Protein AF-A0A8S3CUN7-F1 (afdb_monomer_lite)

InterPro domains:
  IPR019396 Transmembrane Fragile-X-F-associated protein [PF10269] (30-230)
  IPR019396 Transmembrane Fragile-X-F-associated protein [PTHR13568] (3-230)

Radius of gyration: 20.42 Å; chains: 1; bounding box: 53×47×54 Å

Secondary structure (DSSP, 8-state):
--HHHHHHHS-HHHHHHHHHHHHHHHHHHHHHTTS----HHHHHHHHHHHHHHHHHHHHHHHHHHHHHHHHHTTTS--HHHHHHHHHHHHHHHHHHHHHHHHHHHHHH--S--HHHHTHHHHHHHHHHHHHHHHHHHHT---HHHHHHHHTHHHHHHHHHHHTTS----HHHHTHHHHHHHHHHHHHHHHHHHHHHHHHHHTTSS-SSSSHHHHHHHHHHHHHTHHHHH--

Organism: NCBI:txid392030

Sequence (231 aa):
MDTSRYIQSCNPARFVVTFTLLIFSILFALKLDGYISISYWLIFLPLFIWKIFVVIGACTGIFFWCKNGDRDRIIRAPDNDCRALIIYFFLHIFIFIFEILTCDKLENNLEIRWIVCCIPLYLCTFLTFLSCLWSLKVQRNFLIQAFISANGLFFLFFPLRLDSSITWRYVVVFIPVWISLCIALLFVISKLILAIVHRCSRRLIANQRESSTITEAIIYGIMFIPFTIFA

Structure (mmCIF, N/CA/C/O backbone):
data_AF-A0A8S3CUN7-F1
#
_entry.id   AF-A0A8S3CUN7-F1
#
loop_
_atom_site.group_PDB
_atom_site.id
_atom_site.type_symbol
_atom_site.label_atom_id
_atom_site.label_alt_id
_atom_site.label_comp_id
_atom_site.label_asym_id
_atom_site.label_entity_id
_atom_site.label_seq_id
_atom_site.pdbx_PDB_ins_code
_atom_site.Cartn_x
_atom_site.Cartn_y
_atom_site.Cartn_z
_atom_site.occupancy
_atom_site.B_iso_or_equiv
_atom_site.auth_seq_id
_atom_site.auth_comp_id
_atom_site.auth_asym_id
_atom_site.auth_atom_id
_atom_site.pdbx_PDB_model_num
ATOM 1 N N . MET A 1 1 ? 21.650 -29.293 -11.045 1.00 43.66 1 MET A N 1
ATOM 2 C CA . MET A 1 1 ? 20.458 -28.496 -10.677 1.00 43.66 1 MET A CA 1
ATOM 3 C C . MET A 1 1 ? 20.963 -27.275 -9.929 1.00 43.66 1 MET A C 1
ATOM 5 O O . MET A 1 1 ? 21.319 -27.386 -8.766 1.00 43.66 1 MET A O 1
ATOM 9 N N . ASP A 1 2 ? 21.107 -26.151 -10.630 1.00 44.16 2 ASP A N 1
ATOM 10 C CA . ASP A 1 2 ? 21.793 -24.959 -10.115 1.00 44.16 2 ASP A CA 1
ATOM 11 C C . ASP A 1 2 ? 20.861 -24.132 -9.221 1.00 44.16 2 ASP A C 1
ATOM 13 O O . ASP A 1 2 ? 20.200 -23.200 -9.682 1.00 44.16 2 ASP A O 1
ATOM 17 N N . THR A 1 3 ? 20.810 -24.452 -7.928 1.00 47.00 3 THR A N 1
ATOM 18 C CA . THR A 1 3 ? 20.086 -23.666 -6.909 1.00 47.00 3 THR A CA 1
ATOM 19 C C . THR A 1 3 ? 20.525 -22.195 -6.898 1.00 47.00 3 THR A C 1
ATOM 21 O O . THR A 1 3 ? 19.695 -21.301 -6.747 1.00 47.00 3 THR A O 1
ATOM 24 N N . SER A 1 4 ? 21.801 -21.928 -7.192 1.00 51.28 4 SER A N 1
ATOM 25 C CA . SER A 1 4 ? 22.364 -20.577 -7.338 1.00 51.28 4 SER A CA 1
ATOM 26 C C . SER A 1 4 ? 21.679 -19.744 -8.440 1.00 51.28 4 SER A C 1
ATOM 28 O O . SER A 1 4 ? 21.379 -18.567 -8.240 1.00 51.28 4 SER A O 1
ATOM 30 N N . ARG A 1 5 ? 21.314 -20.357 -9.579 1.00 44.53 5 ARG A N 1
ATOM 31 C CA . ARG A 1 5 ? 20.647 -19.656 -10.697 1.00 44.53 5 ARG A CA 1
ATOM 32 C C . ARG A 1 5 ? 19.176 -19.333 -10.422 1.00 44.53 5 ARG A C 1
ATOM 34 O O . ARG A 1 5 ? 18.653 -18.361 -10.971 1.00 44.53 5 ARG A O 1
ATOM 41 N N . TYR A 1 6 ? 18.513 -20.119 -9.573 1.00 47.69 6 TYR A N 1
ATOM 42 C CA . TYR A 1 6 ? 17.161 -19.810 -9.098 1.00 47.69 6 TYR A CA 1
ATOM 43 C C . TYR A 1 6 ? 17.181 -18.633 -8.121 1.00 47.69 6 TYR A C 1
ATOM 45 O O . TYR A 1 6 ? 16.410 -17.689 -8.295 1.00 47.69 6 TYR A O 1
ATOM 53 N N . ILE A 1 7 ? 18.120 -18.633 -7.169 1.00 51.69 7 ILE A N 1
ATOM 54 C CA . ILE A 1 7 ? 18.291 -17.544 -6.196 1.00 51.69 7 ILE A CA 1
ATOM 55 C C . ILE A 1 7 ? 18.613 -16.221 -6.909 1.00 51.69 7 ILE A C 1
ATOM 57 O O . ILE A 1 7 ? 18.023 -15.196 -6.585 1.00 51.69 7 ILE A O 1
ATOM 61 N N . GLN A 1 8 ? 19.455 -16.243 -7.948 1.00 50.84 8 GLN A N 1
ATOM 62 C CA . GLN A 1 8 ? 19.821 -15.047 -8.719 1.00 50.84 8 GLN A CA 1
ATOM 63 C C . GLN A 1 8 ? 18.675 -14.473 -9.577 1.00 50.84 8 GLN A C 1
ATOM 65 O O . GLN A 1 8 ? 18.706 -13.303 -9.953 1.00 50.84 8 GLN A O 1
ATOM 70 N N . SER A 1 9 ? 17.652 -15.276 -9.887 1.00 51.00 9 SER A N 1
ATOM 71 C CA . SER A 1 9 ? 16.444 -14.818 -10.593 1.00 51.00 9 SER A CA 1
ATOM 72 C C . SER A 1 9 ? 15.362 -14.268 -9.675 1.00 51.00 9 SER A C 1
ATOM 74 O O . SER A 1 9 ? 14.421 -13.622 -10.140 1.00 51.00 9 SER A O 1
ATOM 76 N N . CYS A 1 10 ? 15.482 -14.548 -8.379 1.00 53.94 10 CYS A N 1
ATOM 77 C CA . CYS A 1 10 ? 14.559 -14.057 -7.384 1.00 53.94 10 CYS A CA 1
ATOM 78 C C . CYS A 1 10 ? 14.888 -12.585 -7.158 1.00 53.94 10 CYS A C 1
ATOM 80 O O . CYS A 1 10 ? 15.966 -12.254 -6.674 1.00 53.94 10 CYS A O 1
ATOM 82 N N . ASN A 1 11 ? 13.986 -11.687 -7.555 1.00 65.62 11 ASN A N 1
ATOM 83 C CA . ASN A 1 11 ? 14.151 -10.271 -7.269 1.00 65.62 11 ASN A CA 1
ATOM 84 C C . ASN A 1 11 ? 14.124 -10.095 -5.737 1.00 65.62 11 ASN A C 1
ATOM 86 O O . ASN A 1 11 ? 13.052 -10.257 -5.142 1.00 65.62 11 ASN A O 1
ATOM 90 N N . PRO A 1 12 ? 15.263 -9.782 -5.087 1.00 70.69 12 PRO A N 1
ATOM 91 C CA . PRO A 1 12 ? 15.366 -9.830 -3.631 1.00 70.69 12 PRO A CA 1
ATOM 92 C C . PRO A 1 12 ? 14.395 -8.845 -2.980 1.00 70.69 12 PRO A C 1
ATOM 94 O O . PRO A 1 12 ? 13.786 -9.161 -1.965 1.00 70.69 12 PRO A O 1
ATOM 97 N N . ALA A 1 13 ? 14.150 -7.696 -3.617 1.00 69.50 13 ALA A N 1
ATOM 98 C CA . ALA A 1 13 ? 13.178 -6.722 -3.142 1.00 69.50 13 ALA A CA 1
ATOM 99 C C . ALA A 1 13 ? 11.748 -7.288 -3.142 1.00 69.50 13 ALA A C 1
ATOM 101 O O . ALA A 1 13 ? 11.028 -7.128 -2.163 1.00 69.50 13 ALA A O 1
ATOM 102 N N . ARG A 1 14 ? 11.336 -7.998 -4.202 1.00 71.56 14 ARG A N 1
ATOM 103 C CA . ARG A 1 14 ? 9.990 -8.604 -4.276 1.00 71.56 14 ARG A CA 1
ATOM 104 C C . ARG A 1 14 ? 9.820 -9.732 -3.265 1.00 71.56 14 ARG A C 1
ATOM 106 O O . ARG A 1 14 ? 8.747 -9.868 -2.681 1.00 71.56 14 ARG A O 1
ATOM 113 N N . PHE A 1 15 ? 10.876 -10.514 -3.046 1.00 76.00 15 PHE A N 1
ATOM 114 C CA . PHE A 1 15 ? 10.880 -11.564 -2.034 1.00 76.00 15 PHE A CA 1
ATOM 115 C C . PHE A 1 15 ? 10.684 -10.982 -0.631 1.00 76.00 15 PHE A C 1
ATOM 117 O O . PHE A 1 15 ? 9.796 -11.434 0.086 1.00 76.00 15 PHE A O 1
ATOM 124 N N . VAL A 1 16 ? 11.438 -9.933 -0.279 1.00 81.38 16 VAL A N 1
ATOM 125 C CA . VAL A 1 16 ? 11.306 -9.264 1.023 1.00 81.38 16 VAL A CA 1
ATOM 126 C C . VAL A 1 16 ? 9.891 -8.709 1.210 1.00 81.38 16 VAL A C 1
ATOM 128 O O . VAL A 1 16 ? 9.274 -9.014 2.223 1.00 81.38 16 VAL A O 1
ATOM 131 N N . VAL A 1 17 ? 9.327 -8.000 0.219 1.00 81.75 17 VAL A N 1
ATOM 132 C CA . VAL A 1 17 ? 7.931 -7.503 0.277 1.00 81.75 17 VAL A CA 1
ATOM 133 C C . VAL A 1 17 ? 6.956 -8.632 0.596 1.00 81.75 17 VAL A C 1
ATOM 135 O O . VAL A 1 17 ? 6.121 -8.511 1.489 1.00 81.75 17 VAL A O 1
ATOM 138 N N . THR A 1 18 ? 7.053 -9.724 -0.161 1.00 78.31 18 THR A N 1
ATOM 139 C CA . THR A 1 18 ? 6.104 -10.838 -0.082 1.00 78.31 18 THR A CA 1
ATOM 140 C C . THR A 1 18 ? 6.217 -11.548 1.261 1.00 78.31 18 THR A C 1
ATOM 142 O O . THR A 1 18 ? 5.208 -11.831 1.899 1.00 78.31 18 THR A O 1
ATOM 145 N N . PHE A 1 19 ? 7.444 -11.783 1.724 1.00 83.44 19 PHE A N 1
ATOM 146 C CA . PHE A 1 19 ? 7.711 -12.406 3.013 1.00 83.44 19 PHE A CA 1
ATOM 147 C C . PHE A 1 19 ? 7.206 -11.546 4.178 1.00 83.44 19 PHE A C 1
ATOM 149 O O . PHE A 1 19 ? 6.527 -12.044 5.072 1.00 83.44 19 PHE A O 1
ATOM 156 N N . THR A 1 20 ? 7.460 -10.238 4.131 1.00 87.06 20 THR A N 1
ATOM 157 C CA . THR A 1 20 ? 6.972 -9.285 5.129 1.00 87.06 20 THR A CA 1
ATOM 158 C C . THR A 1 20 ? 5.443 -9.232 5.177 1.00 87.06 20 THR A C 1
ATOM 160 O O . THR A 1 20 ? 4.868 -9.271 6.265 1.00 87.06 20 THR A O 1
ATOM 163 N N . LEU A 1 21 ? 4.777 -9.175 4.018 1.00 85.69 21 LEU A N 1
ATOM 164 C CA . LEU A 1 21 ? 3.312 -9.197 3.936 1.00 85.69 21 LEU A CA 1
ATOM 165 C C . LEU A 1 21 ? 2.728 -10.503 4.480 1.00 85.69 21 LEU A C 1
ATOM 167 O O . LEU A 1 21 ? 1.707 -10.475 5.160 1.00 85.69 21 LEU A O 1
ATOM 171 N N . LEU A 1 22 ? 3.380 -11.637 4.214 1.00 84.75 22 LEU A N 1
ATOM 172 C CA . LEU A 1 22 ? 2.955 -12.941 4.714 1.00 84.75 22 LEU A CA 1
ATOM 173 C C . LEU A 1 22 ? 3.062 -13.024 6.241 1.00 84.75 22 LEU A C 1
ATOM 175 O O . LEU A 1 22 ? 2.111 -13.456 6.888 1.00 84.75 22 LEU A O 1
ATOM 179 N N . ILE A 1 23 ? 4.168 -12.555 6.830 1.00 88.38 23 ILE A N 1
ATOM 180 C CA . ILE A 1 23 ? 4.313 -12.495 8.293 1.00 88.38 23 ILE A CA 1
ATOM 181 C C . ILE A 1 23 ? 3.221 -11.614 8.901 1.00 88.38 23 ILE A C 1
ATOM 183 O O . ILE A 1 23 ? 2.554 -12.037 9.843 1.00 88.38 23 ILE A O 1
ATOM 187 N N . PHE A 1 24 ? 3.011 -10.416 8.349 1.00 90.81 24 PHE A N 1
ATOM 188 C CA . PHE A 1 24 ? 1.950 -9.520 8.803 1.00 90.81 24 PHE A CA 1
ATOM 189 C C . PHE A 1 24 ? 0.573 -10.192 8.735 1.00 90.81 24 PHE A C 1
ATOM 191 O O . PHE A 1 24 ? -0.161 -10.176 9.717 1.00 90.81 24 PHE A O 1
ATOM 198 N N . SER A 1 25 ? 0.248 -10.832 7.609 1.00 87.44 25 SER A N 1
ATOM 199 C CA . SER A 1 25 ? -1.021 -11.535 7.398 1.00 87.44 25 SER A CA 1
ATOM 200 C C . SER A 1 25 ? -1.266 -12.613 8.454 1.00 87.44 25 SER A C 1
ATOM 202 O O . SER A 1 25 ? -2.365 -12.695 8.992 1.00 87.44 25 SER A O 1
ATOM 204 N N . ILE A 1 26 ? -0.252 -13.422 8.771 1.00 88.00 26 ILE A N 1
ATOM 205 C CA . ILE A 1 26 ? -0.362 -14.487 9.775 1.00 88.00 26 ILE A CA 1
ATOM 206 C C . ILE A 1 26 ? -0.548 -13.893 11.175 1.00 88.00 26 ILE A C 1
ATOM 208 O O . ILE A 1 26 ? -1.441 -14.313 11.906 1.00 88.00 26 ILE A O 1
ATOM 212 N N . LEU A 1 27 ? 0.264 -12.897 11.548 1.00 89.38 27 LEU A N 1
ATOM 213 C CA . LEU A 1 27 ? 0.171 -12.244 12.859 1.00 89.38 27 LEU A CA 1
ATOM 214 C C . LEU A 1 27 ? -1.175 -11.540 13.054 1.00 89.38 27 LEU A C 1
ATOM 216 O O . LEU A 1 27 ? -1.764 -11.620 14.130 1.00 89.38 27 LEU A O 1
ATOM 220 N N . PHE A 1 28 ? -1.664 -10.867 12.013 1.00 88.88 28 PHE A N 1
ATOM 221 C CA . PHE A 1 28 ? -2.942 -10.171 12.038 1.00 88.88 28 PHE A CA 1
ATOM 222 C C . PHE A 1 28 ? -4.115 -11.150 12.162 1.00 88.88 28 PHE A C 1
ATOM 224 O O . PHE A 1 28 ? -4.987 -10.931 12.998 1.00 88.88 28 PHE A O 1
ATOM 231 N N . ALA A 1 29 ? -4.104 -12.264 11.421 1.00 88.44 29 ALA A N 1
ATOM 232 C CA . ALA A 1 29 ? -5.122 -13.309 11.544 1.00 88.44 29 ALA A CA 1
ATOM 233 C C . ALA A 1 29 ? -5.146 -13.927 12.954 1.00 88.44 29 ALA A C 1
ATOM 235 O O . ALA A 1 29 ? -6.190 -13.955 13.596 1.00 88.44 29 ALA A O 1
ATOM 236 N N . LEU A 1 30 ? -3.982 -14.306 13.497 1.00 88.44 30 LEU A N 1
ATOM 237 C CA . LEU A 1 30 ? -3.879 -14.870 14.852 1.00 88.44 30 LEU A CA 1
ATOM 238 C C . LEU A 1 30 ? -4.358 -13.905 15.946 1.00 88.44 30 LEU A C 1
ATOM 240 O O . LEU A 1 30 ? -4.872 -14.340 16.979 1.00 88.44 30 LEU A O 1
ATOM 244 N N . LYS A 1 31 ? -4.177 -12.596 15.740 1.00 90.25 31 LYS A N 1
ATOM 245 C CA . LYS A 1 31 ? -4.709 -11.566 16.637 1.00 90.25 31 LYS A CA 1
ATOM 246 C C . LYS A 1 31 ? -6.228 -11.465 16.542 1.00 90.25 31 LYS A C 1
ATOM 248 O O . LYS A 1 31 ? -6.875 -11.377 17.582 1.00 90.25 31 LYS A O 1
ATOM 253 N N . LEU A 1 32 ? -6.784 -11.472 15.329 1.00 86.38 32 LEU A N 1
ATOM 254 C CA . LEU A 1 32 ? -8.233 -11.428 15.109 1.00 86.38 32 LEU A CA 1
ATOM 255 C C . LEU A 1 32 ? -8.941 -12.662 15.682 1.00 86.38 32 LEU A C 1
ATOM 257 O O . LEU A 1 32 ? -10.004 -12.520 16.278 1.00 86.38 32 LEU A O 1
ATOM 261 N N . ASP A 1 33 ? -8.314 -13.834 15.586 1.00 89.88 33 ASP A N 1
ATOM 262 C CA . ASP A 1 33 ? -8.808 -15.088 16.170 1.00 89.88 33 ASP A CA 1
ATOM 263 C C . ASP A 1 33 ? -8.652 -15.145 17.704 1.00 89.88 33 ASP A C 1
ATOM 265 O O . ASP A 1 33 ? -9.088 -16.097 18.351 1.00 89.88 33 ASP A O 1
ATOM 269 N N . GLY A 1 34 ? -8.017 -14.139 18.315 1.00 88.69 34 GLY A N 1
ATOM 270 C CA . GLY A 1 34 ? -7.841 -14.043 19.764 1.00 88.69 34 GLY A CA 1
ATOM 271 C C . GLY A 1 34 ? -6.753 -14.952 20.349 1.00 88.69 34 GLY A C 1
ATOM 272 O O . GLY A 1 34 ? -6.592 -14.980 21.568 1.00 88.69 34 GLY A O 1
ATOM 273 N N . TYR A 1 35 ? -5.966 -15.653 19.523 1.00 91.00 35 TYR A N 1
ATOM 274 C CA . TYR A 1 35 ? -4.860 -16.501 19.993 1.00 91.00 35 TYR A CA 1
ATOM 275 C C . TYR A 1 35 ? -3.701 -15.696 20.592 1.00 91.00 35 TYR A C 1
ATOM 277 O O . TYR A 1 35 ? -2.966 -16.199 21.442 1.00 91.00 35 TYR A O 1
ATOM 285 N N . ILE A 1 36 ? -3.510 -14.452 20.142 1.00 91.19 36 ILE A N 1
ATOM 286 C CA . ILE A 1 36 ? -2.379 -13.602 20.525 1.00 91.19 36 ILE A CA 1
ATOM 287 C C . ILE A 1 36 ? -2.884 -12.286 21.136 1.00 91.19 36 ILE A C 1
ATOM 289 O O . ILE A 1 36 ? -3.626 -11.541 20.506 1.00 91.19 36 ILE A O 1
ATOM 293 N N . SER A 1 37 ? -2.433 -11.930 22.343 1.00 89.88 37 SER A N 1
ATOM 294 C CA . SER A 1 37 ? -2.825 -10.688 23.042 1.00 89.88 37 SER A CA 1
ATOM 295 C C . SER A 1 37 ? -1.879 -9.495 22.818 1.00 89.88 37 SER A C 1
ATOM 297 O O . SER A 1 37 ? -2.089 -8.429 23.386 1.00 89.88 37 SER A O 1
ATOM 299 N N . ILE A 1 38 ? -0.888 -9.626 21.936 1.00 91.19 38 ILE A N 1
ATOM 300 C CA . ILE A 1 38 ? 0.133 -8.608 21.623 1.00 91.19 38 ILE A CA 1
ATOM 301 C C . ILE A 1 38 ? -0.485 -7.313 21.050 1.00 91.19 38 ILE A C 1
ATOM 303 O O . ILE A 1 38 ? -1.505 -7.368 20.364 1.00 91.19 38 ILE A O 1
ATOM 307 N N . SER A 1 39 ? 0.147 -6.163 21.313 1.00 92.56 39 SER A N 1
ATOM 308 C CA . SER A 1 39 ? -0.199 -4.841 20.758 1.00 92.56 39 SER A CA 1
ATOM 309 C C . SER A 1 39 ? -0.186 -4.804 19.221 1.00 92.56 39 SER A C 1
ATOM 311 O O . SER A 1 39 ? 0.672 -5.423 18.578 1.00 92.56 39 SER A O 1
ATOM 313 N N . TYR A 1 40 ? -1.087 -4.023 18.620 1.00 91.19 40 TYR A N 1
ATOM 314 C CA . TYR A 1 40 ? -1.154 -3.841 17.167 1.00 91.19 40 TYR A CA 1
ATOM 315 C C . TYR A 1 40 ? 0.124 -3.221 16.591 1.00 91.19 40 TYR A C 1
ATOM 317 O O . TYR A 1 40 ? 0.505 -3.544 15.466 1.00 91.19 40 TYR A O 1
ATOM 325 N N . TRP A 1 41 ? 0.864 -2.436 17.377 1.00 93.19 41 TRP A N 1
ATOM 326 C CA . TRP A 1 41 ? 2.162 -1.891 16.969 1.00 93.19 41 TRP A CA 1
ATOM 327 C C . TRP A 1 41 ? 3.171 -2.976 16.577 1.00 93.19 41 TRP A C 1
ATOM 329 O O . TRP A 1 41 ? 3.893 -2.815 15.592 1.00 93.19 41 TRP A O 1
ATOM 339 N N . LEU A 1 42 ? 3.204 -4.102 17.302 1.00 93.06 42 LEU A N 1
ATOM 340 C CA . LEU A 1 42 ? 4.131 -5.198 17.004 1.00 93.06 42 LEU A CA 1
ATOM 341 C C . LEU A 1 42 ? 3.660 -6.036 15.809 1.00 93.06 42 LEU A C 1
ATOM 343 O O . LEU A 1 42 ? 4.485 -6.541 15.052 1.00 93.06 42 LEU A O 1
ATOM 347 N N . ILE A 1 43 ? 2.345 -6.144 15.604 1.00 93.00 43 ILE A N 1
ATOM 348 C CA . ILE A 1 43 ? 1.763 -6.852 14.455 1.00 93.00 43 ILE A CA 1
ATOM 349 C C . ILE A 1 43 ? 2.117 -6.134 13.150 1.00 93.00 43 ILE A C 1
ATOM 351 O O . ILE A 1 43 ? 2.486 -6.787 12.177 1.00 93.00 43 ILE A O 1
ATOM 355 N N . PHE A 1 44 ? 2.064 -4.800 13.135 1.00 92.75 44 PHE A N 1
ATOM 356 C CA . PHE A 1 44 ? 2.402 -3.980 11.965 1.00 92.75 44 PHE A CA 1
ATOM 357 C C . PHE A 1 44 ? 3.909 -3.741 11.776 1.00 92.75 44 PHE A C 1
ATOM 359 O O . PHE A 1 44 ? 4.332 -3.301 10.705 1.00 92.75 44 PHE A O 1
ATOM 366 N N . LEU A 1 45 ? 4.742 -4.074 12.765 1.00 92.31 45 LEU A N 1
ATOM 367 C CA . LEU A 1 45 ? 6.193 -3.860 12.734 1.00 92.31 45 LEU A CA 1
ATOM 368 C C . LEU A 1 45 ? 6.900 -4.418 11.478 1.00 92.31 45 LEU A C 1
ATOM 370 O O . LEU A 1 45 ? 7.733 -3.697 10.920 1.00 92.31 45 LEU A O 1
ATOM 374 N N . PRO A 1 46 ? 6.569 -5.620 10.956 1.00 91.31 46 PRO A N 1
ATOM 375 C CA . PRO A 1 46 ? 7.138 -6.099 9.698 1.00 91.31 46 PRO A CA 1
ATOM 376 C C . PRO A 1 46 ? 6.905 -5.114 8.539 1.00 91.31 46 PRO A C 1
ATOM 378 O O . PRO A 1 46 ? 7.842 -4.810 7.796 1.00 91.31 46 PRO A O 1
ATOM 381 N N . LEU A 1 47 ? 5.687 -4.570 8.409 1.00 90.56 47 LEU A N 1
ATOM 382 C CA . LEU A 1 47 ? 5.331 -3.616 7.351 1.00 90.56 47 LEU A CA 1
ATOM 383 C C . LEU A 1 47 ? 6.115 -2.309 7.485 1.00 90.56 47 LEU A C 1
ATOM 385 O O . LEU A 1 47 ? 6.624 -1.786 6.489 1.00 90.56 47 LEU A O 1
ATOM 389 N N . PHE A 1 48 ? 6.262 -1.813 8.716 1.00 92.69 48 PHE A N 1
ATOM 390 C CA . PHE A 1 48 ? 7.015 -0.593 8.998 1.00 92.69 48 PHE A CA 1
ATOM 391 C C . PHE A 1 48 ? 8.483 -0.719 8.596 1.00 92.69 48 PHE A C 1
ATOM 393 O O . PHE A 1 48 ? 9.001 0.162 7.910 1.00 92.69 48 PHE A O 1
ATOM 400 N N . ILE A 1 49 ? 9.136 -1.831 8.950 1.00 90.44 49 ILE A N 1
ATOM 401 C CA . ILE A 1 49 ? 10.544 -2.076 8.608 1.00 90.44 49 ILE A CA 1
ATOM 402 C C . ILE A 1 49 ? 10.744 -2.034 7.092 1.00 90.44 49 ILE A C 1
ATOM 404 O O . ILE A 1 49 ? 11.627 -1.328 6.597 1.00 90.44 49 ILE A O 1
ATOM 408 N N . TRP A 1 50 ? 9.901 -2.752 6.344 1.00 89.25 50 TRP A N 1
ATOM 409 C CA . TRP A 1 50 ? 9.988 -2.774 4.886 1.00 89.25 50 TRP A CA 1
ATOM 410 C C . TRP A 1 50 ? 9.797 -1.378 4.280 1.00 89.25 50 TRP A C 1
ATOM 412 O O . TRP A 1 50 ? 10.561 -0.962 3.407 1.00 89.25 50 TRP A O 1
ATOM 422 N N . LYS A 1 51 ? 8.806 -0.617 4.751 1.00 89.94 51 LYS A N 1
ATOM 423 C CA . LYS A 1 51 ? 8.544 0.723 4.217 1.00 89.94 51 LYS A CA 1
ATOM 424 C C . LYS A 1 51 ? 9.648 1.716 4.526 1.00 89.94 51 LYS A C 1
ATOM 426 O O . LYS A 1 51 ? 10.012 2.480 3.636 1.00 89.94 51 LYS A O 1
ATOM 431 N N . ILE A 1 52 ? 10.210 1.688 5.732 1.00 90.56 52 ILE A N 1
ATOM 432 C CA . ILE A 1 52 ? 11.356 2.532 6.091 1.00 90.56 52 ILE A CA 1
ATOM 433 C C . ILE A 1 52 ? 12.527 2.245 5.147 1.00 90.56 52 ILE A C 1
ATOM 435 O O . ILE A 1 52 ? 13.126 3.180 4.618 1.00 90.56 52 ILE A O 1
ATOM 439 N N . PHE A 1 53 ? 12.802 0.969 4.857 1.00 89.88 53 PHE A N 1
ATOM 440 C CA . PHE A 1 53 ? 13.845 0.590 3.905 1.00 89.88 53 PHE A CA 1
ATOM 441 C C . PHE A 1 53 ? 13.600 1.179 2.505 1.00 89.88 53 PHE A C 1
ATOM 443 O O . PHE A 1 53 ? 14.507 1.760 1.906 1.00 89.88 53 PHE A O 1
ATOM 450 N N . VAL A 1 54 ? 12.362 1.107 2.002 1.00 88.94 54 VAL A N 1
ATOM 451 C CA . VAL A 1 54 ? 11.986 1.695 0.704 1.00 88.94 54 VAL A CA 1
ATOM 452 C C . VAL A 1 54 ? 12.126 3.219 0.702 1.00 88.94 54 VAL A C 1
ATOM 454 O O . VAL A 1 54 ? 12.656 3.783 -0.254 1.00 88.94 54 VAL A O 1
ATOM 457 N N . VAL A 1 55 ? 11.689 3.892 1.768 1.00 89.44 55 VAL A N 1
ATOM 458 C CA . VAL A 1 55 ? 11.776 5.354 1.905 1.00 89.44 55 VAL A CA 1
ATOM 459 C C . VAL A 1 55 ? 13.236 5.809 1.946 1.00 89.44 55 VAL A C 1
ATOM 461 O O . VAL A 1 55 ? 13.594 6.739 1.229 1.00 89.44 55 VAL A O 1
ATOM 464 N N . ILE A 1 56 ? 14.109 5.122 2.691 1.00 90.06 56 ILE A N 1
ATOM 465 C CA . ILE A 1 56 ? 15.554 5.406 2.713 1.00 90.06 56 ILE A CA 1
ATOM 466 C C . ILE A 1 56 ? 16.172 5.198 1.321 1.00 90.06 56 ILE A C 1
ATOM 468 O O . ILE A 1 56 ? 16.949 6.034 0.853 1.00 90.06 56 ILE A O 1
ATOM 472 N N . GLY A 1 57 ? 15.806 4.116 0.627 1.00 87.12 57 GLY A N 1
ATOM 473 C CA . GLY A 1 57 ? 16.262 3.855 -0.740 1.00 87.12 57 GLY A CA 1
ATOM 474 C C . GLY A 1 57 ? 15.840 4.952 -1.724 1.00 87.12 57 GLY A C 1
ATOM 475 O O . GLY A 1 57 ? 16.644 5.416 -2.530 1.00 87.12 57 GLY A O 1
ATOM 476 N N . ALA A 1 58 ? 14.604 5.438 -1.618 1.00 87.00 58 ALA A N 1
ATOM 477 C CA . ALA A 1 58 ? 14.122 6.550 -2.431 1.00 87.00 58 ALA A CA 1
ATOM 478 C C . ALA A 1 58 ? 14.827 7.872 -2.081 1.00 87.00 58 ALA A C 1
ATOM 480 O O . ALA A 1 58 ? 15.248 8.591 -2.986 1.00 87.00 58 ALA A O 1
ATOM 481 N N . CYS A 1 59 ? 15.033 8.165 -0.792 1.00 87.94 59 CYS A N 1
ATOM 482 C CA . CYS A 1 59 ? 15.770 9.344 -0.336 1.00 87.94 59 CYS A CA 1
ATOM 483 C C . CYS A 1 59 ? 17.209 9.357 -0.854 1.00 87.94 59 CYS A C 1
ATOM 485 O O . CYS A 1 59 ? 17.663 10.381 -1.358 1.00 87.94 59 CYS A O 1
ATOM 487 N N . THR A 1 60 ? 17.926 8.232 -0.770 1.00 88.31 60 THR A N 1
ATOM 488 C CA . THR A 1 60 ? 19.296 8.140 -1.300 1.00 88.31 60 THR A CA 1
ATOM 489 C C . THR A 1 60 ? 19.312 8.312 -2.819 1.00 88.31 60 THR A C 1
ATOM 491 O O . THR A 1 60 ? 20.144 9.061 -3.326 1.00 88.31 60 THR A O 1
ATOM 494 N N . GLY A 1 61 ? 18.353 7.724 -3.544 1.00 83.94 61 GLY A N 1
ATOM 495 C CA . GLY A 1 61 ? 18.198 7.918 -4.990 1.00 83.94 61 GLY A CA 1
ATOM 496 C C . GLY A 1 61 ? 17.967 9.381 -5.388 1.00 83.94 61 GLY A C 1
ATOM 497 O O . GLY A 1 61 ? 18.653 9.894 -6.272 1.00 83.94 61 GLY A O 1
ATOM 498 N N . ILE A 1 62 ? 17.058 10.077 -4.699 1.00 84.00 62 ILE A N 1
ATOM 499 C CA . ILE A 1 62 ? 16.785 11.507 -4.924 1.00 84.00 62 ILE A CA 1
ATOM 500 C C . ILE A 1 62 ? 18.007 12.356 -4.542 1.00 84.00 62 ILE A C 1
ATOM 502 O O . ILE A 1 62 ? 18.375 13.267 -5.277 1.00 84.00 62 ILE A O 1
ATOM 506 N N . PHE A 1 63 ? 18.680 12.041 -3.433 1.00 85.75 63 PHE A N 1
ATOM 507 C CA . PHE A 1 63 ? 19.866 12.768 -2.973 1.00 85.75 63 PHE A CA 1
ATOM 508 C C . PHE A 1 63 ? 21.029 12.679 -3.969 1.00 85.75 63 PHE A C 1
ATOM 510 O O . PHE A 1 63 ? 21.622 13.701 -4.320 1.00 85.75 63 PHE A O 1
ATOM 517 N N . PHE A 1 64 ? 21.339 11.475 -4.460 1.00 84.38 64 PHE A N 1
ATOM 518 C CA . PHE A 1 64 ? 22.365 11.283 -5.488 1.00 84.38 64 PHE A CA 1
ATOM 519 C C . PHE A 1 64 ? 22.014 12.019 -6.780 1.00 84.38 64 PHE A C 1
ATOM 521 O O . PHE A 1 64 ? 22.892 12.637 -7.383 1.00 84.38 64 PHE A O 1
ATOM 528 N N . TRP A 1 65 ? 20.737 12.010 -7.167 1.00 77.81 65 TRP A N 1
ATOM 529 C CA . TRP A 1 65 ? 20.260 12.761 -8.323 1.00 77.81 65 TRP A CA 1
ATOM 530 C C . TRP A 1 65 ? 20.442 14.275 -8.144 1.00 77.81 65 TRP A C 1
ATOM 532 O O . TRP A 1 65 ? 20.977 14.930 -9.035 1.00 77.81 65 TRP A O 1
ATOM 542 N N . CYS A 1 66 ? 20.097 14.832 -6.979 1.00 79.19 66 CYS A N 1
ATOM 543 C CA . CYS A 1 66 ? 20.314 16.251 -6.687 1.00 79.19 66 CYS A CA 1
ATOM 544 C C . CYS A 1 66 ? 21.803 16.633 -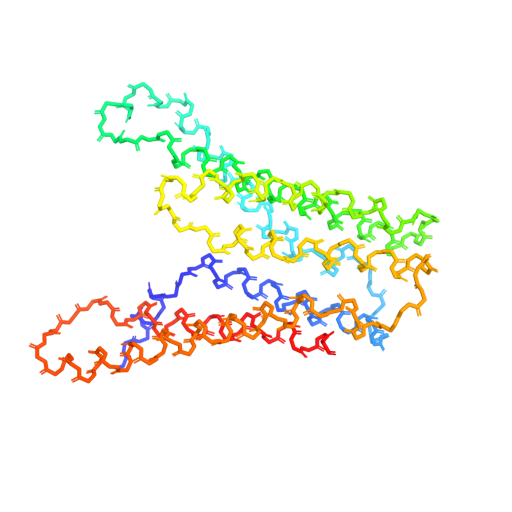6.710 1.00 79.19 66 CYS A C 1
ATOM 546 O O . CYS A 1 66 ? 22.150 17.716 -7.170 1.00 79.19 66 CYS A O 1
ATOM 548 N N . LYS A 1 67 ? 22.690 15.752 -6.226 1.00 81.56 67 LYS A N 1
ATOM 549 C CA . LYS A 1 67 ? 24.133 16.024 -6.133 1.00 81.56 67 LYS A CA 1
ATOM 550 C C . LYS A 1 67 ? 24.866 15.908 -7.475 1.00 81.56 67 LYS A C 1
ATOM 552 O O . LYS A 1 67 ? 25.783 16.682 -7.730 1.00 81.56 67 LYS A O 1
ATOM 557 N N . ASN A 1 68 ? 24.475 14.955 -8.322 1.00 72.81 68 ASN A N 1
ATOM 558 C CA . ASN A 1 68 ? 25.166 14.646 -9.582 1.00 72.81 68 ASN A CA 1
ATOM 559 C C . ASN A 1 68 ? 24.387 15.087 -10.839 1.00 72.81 68 ASN A C 1
ATOM 561 O O . ASN A 1 68 ? 24.828 14.816 -11.959 1.00 72.81 68 ASN A O 1
ATOM 565 N N . GLY A 1 69 ? 23.251 15.771 -10.668 1.00 60.94 69 GLY A N 1
ATOM 566 C CA . GLY A 1 69 ? 22.281 16.064 -11.727 1.00 60.94 69 GLY A CA 1
ATOM 567 C C . GLY A 1 69 ? 22.824 16.821 -12.944 1.00 60.94 69 GLY A C 1
ATOM 568 O O . GLY A 1 69 ? 22.301 16.633 -14.040 1.00 60.94 69 GLY A O 1
ATOM 569 N N . ASP A 1 70 ? 23.897 17.605 -12.801 1.00 56.94 70 ASP A N 1
ATOM 570 C CA . ASP A 1 70 ? 24.508 18.324 -13.931 1.00 56.94 70 ASP A CA 1
ATOM 571 C C . ASP A 1 70 ? 25.335 17.428 -14.870 1.00 56.94 70 ASP A C 1
ATOM 573 O O . ASP A 1 70 ? 25.422 17.720 -16.061 1.00 56.94 70 ASP A O 1
ATOM 577 N N . ARG A 1 71 ? 25.909 16.311 -14.391 1.00 55.34 71 ARG A N 1
ATOM 578 C CA . ARG A 1 71 ? 26.697 15.395 -15.248 1.00 55.34 71 ARG A CA 1
ATOM 579 C C . ARG A 1 71 ? 25.834 14.386 -16.009 1.00 55.34 71 ARG A C 1
ATOM 581 O O . ARG A 1 71 ? 26.173 14.038 -17.136 1.00 55.34 71 ARG A O 1
ATOM 588 N N . ASP A 1 72 ? 24.715 13.948 -15.432 1.00 54.34 72 ASP A N 1
ATOM 589 C CA . ASP A 1 72 ? 23.860 12.897 -16.015 1.00 54.34 72 ASP A CA 1
ATOM 590 C C . ASP A 1 72 ? 22.746 13.424 -16.943 1.00 54.34 72 ASP A C 1
ATOM 592 O O . ASP A 1 72 ? 22.184 12.651 -17.723 1.00 54.34 72 ASP A O 1
ATOM 596 N N . ARG A 1 73 ? 22.459 14.737 -16.933 1.00 54.88 73 ARG A N 1
ATOM 597 C CA . ARG A 1 73 ? 21.486 15.391 -17.838 1.00 54.88 73 ARG A CA 1
ATOM 598 C C . ARG A 1 73 ? 21.836 15.278 -19.328 1.00 54.88 73 ARG A C 1
ATOM 600 O O . ARG A 1 73 ? 20.944 15.389 -20.162 1.00 54.88 73 ARG A O 1
ATOM 607 N N . ILE A 1 74 ? 23.112 15.067 -19.658 1.00 52.53 74 ILE A N 1
ATOM 608 C CA . ILE A 1 74 ? 23.627 15.071 -21.038 1.00 52.53 74 ILE A CA 1
ATOM 609 C C . ILE A 1 74 ? 23.613 13.658 -21.669 1.00 52.53 74 ILE A C 1
ATOM 611 O O . ILE A 1 74 ? 23.598 13.540 -22.891 1.00 52.53 74 ILE A O 1
ATOM 615 N N . ILE A 1 75 ? 23.587 12.577 -20.871 1.00 54.44 75 ILE A N 1
ATOM 616 C CA . ILE A 1 75 ? 23.869 11.199 -21.345 1.00 54.44 75 ILE A CA 1
ATOM 617 C C . ILE A 1 75 ? 22.633 10.273 -21.339 1.00 54.44 75 ILE A C 1
ATOM 619 O O . ILE A 1 75 ? 22.585 9.301 -22.093 1.00 54.44 75 ILE A O 1
ATOM 623 N N . ARG A 1 76 ? 21.599 10.548 -20.536 1.00 49.19 76 ARG A N 1
ATOM 624 C CA . ARG A 1 76 ? 20.323 9.798 -20.538 1.00 49.19 76 ARG A CA 1
ATOM 625 C C . ARG A 1 76 ? 19.171 10.776 -20.624 1.00 49.19 76 ARG A C 1
ATOM 627 O O . ARG A 1 76 ? 19.282 11.847 -20.062 1.00 49.19 76 ARG A O 1
ATOM 634 N N . ALA A 1 77 ? 18.060 10.400 -21.257 1.00 53.56 77 ALA A N 1
ATOM 635 C CA . ALA A 1 77 ? 16.783 11.099 -21.108 1.00 53.56 77 ALA A CA 1
ATOM 636 C C . ALA A 1 77 ? 16.222 10.810 -19.691 1.00 53.56 77 ALA A C 1
ATOM 638 O O . ALA A 1 77 ? 15.610 9.756 -19.510 1.00 53.56 77 ALA A O 1
ATOM 639 N N . PRO A 1 78 ? 16.449 11.659 -18.663 1.00 54.00 78 PRO A N 1
ATOM 640 C CA . PRO A 1 78 ? 16.408 11.237 -17.259 1.00 54.00 78 PRO A CA 1
ATOM 641 C C . PRO A 1 78 ? 15.206 11.802 -16.480 1.00 54.00 78 PRO A C 1
ATOM 643 O O . PRO A 1 78 ? 15.007 11.480 -15.308 1.00 54.00 78 PRO A O 1
ATOM 646 N N . ASP A 1 79 ? 14.376 12.633 -17.114 1.00 61.75 79 ASP A N 1
ATOM 647 C CA . ASP A 1 79 ? 13.291 13.354 -16.445 1.00 61.75 79 ASP A CA 1
ATOM 648 C C . ASP A 1 79 ? 12.172 12.424 -15.968 1.00 61.75 79 ASP A C 1
ATOM 650 O O . ASP A 1 79 ? 11.574 12.641 -14.913 1.00 61.75 79 ASP A O 1
ATOM 654 N N . ASN A 1 80 ? 11.883 11.366 -16.725 1.00 66.38 80 ASN A N 1
ATOM 655 C CA . ASN A 1 80 ? 10.715 10.526 -16.468 1.00 66.38 80 ASN A CA 1
ATOM 656 C C . ASN A 1 80 ? 10.935 9.512 -15.338 1.00 66.38 80 ASN A C 1
ATOM 658 O O . ASN A 1 80 ? 9.974 9.163 -14.644 1.00 66.38 80 ASN A O 1
ATOM 662 N N . ASP A 1 81 ? 12.177 9.071 -15.126 1.00 72.81 81 ASP A N 1
ATOM 663 C CA . ASP A 1 81 ? 12.532 8.105 -14.081 1.00 72.81 81 ASP A CA 1
ATOM 664 C C . ASP A 1 81 ? 12.606 8.772 -12.705 1.00 72.81 81 ASP A C 1
ATOM 666 O O . ASP A 1 81 ? 12.058 8.246 -11.736 1.00 72.81 81 ASP A O 1
ATOM 670 N N . CYS A 1 82 ? 13.166 9.985 -12.627 1.00 75.19 82 CYS A N 1
ATOM 671 C CA . CYS A 1 82 ? 13.146 10.780 -11.398 1.00 75.19 82 CYS A CA 1
ATOM 672 C C . CYS A 1 82 ? 11.705 11.132 -10.984 1.00 75.19 82 CYS A C 1
ATOM 674 O O . CYS A 1 82 ? 11.308 10.911 -9.840 1.00 75.19 82 CYS A O 1
ATOM 676 N N . ARG A 1 83 ? 10.859 11.562 -11.934 1.00 78.75 83 ARG A N 1
ATOM 677 C CA . ARG A 1 83 ? 9.422 11.787 -11.677 1.00 78.75 83 ARG A CA 1
ATOM 678 C C . ARG A 1 83 ? 8.719 10.518 -11.187 1.00 78.75 83 ARG A C 1
ATOM 680 O O . ARG A 1 83 ? 7.873 10.593 -10.300 1.00 78.75 83 ARG A O 1
ATOM 687 N N . ALA A 1 84 ? 9.079 9.349 -11.727 1.00 79.00 84 ALA A N 1
ATOM 688 C CA . ALA A 1 84 ? 8.586 8.062 -11.235 1.00 79.00 84 ALA A CA 1
ATOM 689 C C . ALA A 1 84 ? 8.947 7.850 -9.766 1.00 79.00 84 ALA A C 1
ATOM 691 O O . ALA A 1 84 ? 8.075 7.517 -8.968 1.00 79.00 84 ALA A O 1
ATOM 692 N N . LEU A 1 85 ? 10.226 8.042 -9.436 1.00 83.75 85 LEU A N 1
ATOM 693 C CA . LEU A 1 85 ? 10.772 7.826 -8.104 1.00 83.75 85 LEU A CA 1
ATOM 694 C C . LEU A 1 85 ? 10.065 8.711 -7.073 1.00 83.75 85 LEU A C 1
ATOM 696 O O . LEU A 1 85 ? 9.681 8.220 -6.016 1.00 83.75 85 LEU A O 1
ATOM 700 N N . ILE A 1 86 ? 9.810 9.975 -7.421 1.00 85.88 86 ILE A N 1
ATOM 701 C CA . ILE A 1 86 ? 9.063 10.921 -6.584 1.00 85.88 86 ILE A CA 1
ATOM 702 C C . ILE A 1 86 ? 7.621 10.442 -6.358 1.00 85.88 86 ILE A C 1
ATOM 704 O O . ILE A 1 86 ? 7.149 10.430 -5.223 1.00 85.88 86 ILE A O 1
ATOM 708 N N . ILE A 1 87 ? 6.917 9.999 -7.407 1.00 86.88 87 ILE A N 1
ATOM 709 C CA . ILE A 1 87 ? 5.552 9.464 -7.265 1.00 86.88 87 ILE A CA 1
ATOM 710 C C . ILE A 1 87 ? 5.549 8.232 -6.350 1.00 86.88 87 ILE A C 1
ATOM 712 O O . ILE A 1 87 ? 4.728 8.151 -5.439 1.00 86.88 87 ILE A O 1
ATOM 716 N N . TYR A 1 88 ? 6.469 7.284 -6.556 1.00 86.00 88 TYR A N 1
ATOM 717 C CA . TYR A 1 88 ? 6.579 6.094 -5.706 1.00 86.00 88 TYR A CA 1
ATOM 718 C C . TYR A 1 88 ? 6.896 6.453 -4.251 1.00 86.00 88 TYR A C 1
ATOM 720 O O . TYR A 1 88 ? 6.302 5.877 -3.342 1.00 86.00 88 TYR A O 1
ATOM 728 N N . PHE A 1 89 ? 7.768 7.434 -4.024 1.00 89.81 89 PHE A N 1
ATOM 729 C CA . PHE A 1 89 ? 8.087 7.945 -2.694 1.00 89.81 89 PHE A CA 1
ATOM 730 C C . PHE A 1 89 ? 6.844 8.473 -1.966 1.00 89.81 89 PHE A C 1
ATOM 732 O O . PHE A 1 89 ? 6.550 8.025 -0.857 1.00 89.81 89 PHE A O 1
ATOM 739 N N . PHE A 1 90 ? 6.063 9.347 -2.610 1.00 91.12 90 PHE A N 1
ATOM 740 C CA . PHE A 1 90 ? 4.824 9.868 -2.023 1.00 91.12 90 PHE A CA 1
ATOM 741 C C . PHE A 1 90 ? 3.795 8.769 -1.756 1.00 91.12 90 PHE A C 1
ATOM 743 O O . PHE A 1 90 ? 3.162 8.775 -0.702 1.00 91.12 90 PHE A O 1
ATOM 750 N N . LEU A 1 91 ? 3.661 7.792 -2.659 1.00 89.88 91 LEU A N 1
ATOM 751 C CA . LEU A 1 91 ? 2.772 6.652 -2.438 1.00 89.88 91 LEU A CA 1
ATOM 752 C C . LEU A 1 91 ? 3.175 5.856 -1.196 1.00 89.88 91 LEU A C 1
ATOM 754 O O . LEU A 1 91 ? 2.328 5.571 -0.354 1.00 89.88 91 LEU A O 1
ATOM 758 N N . HIS A 1 92 ? 4.460 5.538 -1.033 1.00 91.31 92 HIS A N 1
ATOM 759 C CA . HIS A 1 92 ? 4.921 4.813 0.149 1.00 91.31 92 HIS A CA 1
ATOM 760 C C . HIS A 1 92 ? 4.722 5.608 1.443 1.00 91.31 92 HIS A C 1
ATOM 762 O O . HIS A 1 92 ? 4.311 5.013 2.439 1.00 91.31 92 HIS A O 1
ATOM 768 N N . ILE A 1 93 ? 4.923 6.930 1.422 1.00 92.44 93 ILE A N 1
ATOM 769 C CA . ILE A 1 93 ? 4.644 7.804 2.571 1.00 92.44 93 ILE A CA 1
ATOM 770 C C . ILE A 1 93 ? 3.159 7.792 2.928 1.00 92.44 93 ILE A C 1
ATOM 772 O O . ILE A 1 93 ? 2.814 7.588 4.087 1.00 92.44 93 ILE A O 1
ATOM 776 N N . PHE A 1 94 ? 2.262 7.965 1.958 1.00 93.62 94 PHE A N 1
ATOM 777 C CA . PHE A 1 94 ? 0.827 7.978 2.236 1.00 93.62 94 PHE A CA 1
ATOM 778 C C . PHE A 1 94 ? 0.325 6.633 2.766 1.00 93.62 94 PHE A C 1
ATOM 780 O O . PHE A 1 94 ? -0.423 6.608 3.741 1.00 93.62 94 PHE A O 1
ATOM 787 N N . ILE A 1 95 ? 0.774 5.508 2.197 1.00 92.00 95 ILE A N 1
ATOM 788 C CA . ILE A 1 95 ? 0.413 4.188 2.734 1.00 92.00 95 ILE A CA 1
ATOM 789 C C . ILE A 1 95 ? 1.022 4.014 4.140 1.00 92.00 95 ILE A C 1
ATOM 791 O O . ILE A 1 95 ? 0.423 3.365 4.989 1.00 92.00 95 ILE A O 1
ATOM 795 N N . PHE A 1 96 ? 2.222 4.537 4.416 1.00 93.38 96 PHE A N 1
ATOM 796 C CA . PHE A 1 96 ? 2.827 4.478 5.757 1.00 93.38 96 PHE A CA 1
ATOM 797 C C . PHE A 1 96 ? 2.015 5.267 6.794 1.00 93.38 96 PHE A C 1
ATOM 799 O O . PHE A 1 96 ? 1.717 4.740 7.860 1.00 93.38 96 PHE A O 1
ATOM 806 N N . ILE A 1 97 ? 1.580 6.484 6.453 1.00 94.00 97 ILE A N 1
ATOM 807 C CA . ILE A 1 97 ? 0.702 7.297 7.309 1.00 94.00 97 ILE A CA 1
ATOM 808 C C . ILE A 1 97 ? -0.621 6.566 7.567 1.00 94.00 97 ILE A C 1
ATOM 810 O O . ILE A 1 97 ? -1.077 6.521 8.706 1.00 94.00 97 ILE A O 1
ATOM 814 N N . PHE A 1 98 ? -1.216 5.957 6.537 1.00 93.75 98 PHE A N 1
ATOM 815 C CA . PHE A 1 98 ? -2.429 5.148 6.689 1.00 93.75 98 PHE A CA 1
ATOM 816 C C . PHE A 1 98 ? -2.246 4.005 7.698 1.00 93.75 98 PHE A C 1
ATOM 818 O O . PHE A 1 98 ? -3.109 3.801 8.550 1.00 93.75 98 PHE A O 1
ATOM 825 N N . GLU A 1 99 ? -1.133 3.272 7.629 1.00 92.94 99 GLU A N 1
ATOM 826 C CA . GLU A 1 99 ? -0.869 2.182 8.573 1.00 92.94 99 GLU A CA 1
ATOM 827 C C . GLU A 1 99 ? -0.702 2.694 10.001 1.00 92.94 99 GLU A C 1
ATOM 829 O O . GLU A 1 99 ? -1.295 2.114 10.900 1.00 92.94 99 GLU A O 1
ATOM 834 N N . ILE A 1 100 ? 0.016 3.802 10.218 1.00 93.31 100 ILE A N 1
ATOM 835 C CA . ILE A 1 100 ? 0.150 4.405 11.555 1.00 93.31 100 ILE A CA 1
ATOM 836 C C . ILE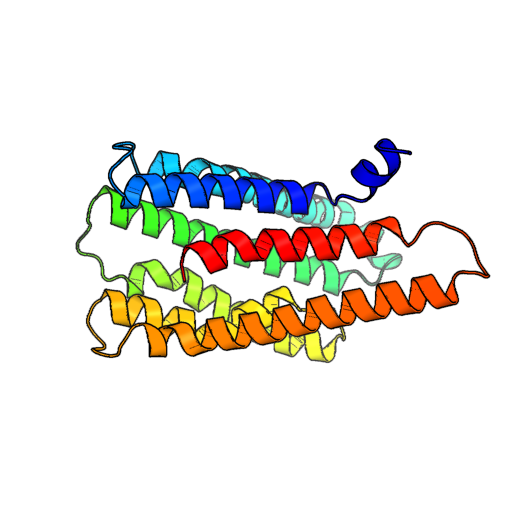 A 1 100 ? -1.223 4.796 12.115 1.00 93.31 100 ILE A C 1
ATOM 838 O O . ILE A 1 100 ? -1.543 4.442 13.247 1.00 93.31 100 ILE A O 1
ATOM 842 N N . LEU A 1 101 ? -2.050 5.483 11.319 1.00 93.06 101 LEU A N 1
ATOM 843 C CA . LEU A 1 101 ? -3.398 5.886 11.733 1.00 93.06 101 LEU A CA 1
ATOM 844 C C . LEU A 1 101 ? -4.292 4.680 12.034 1.00 93.06 101 LEU A C 1
ATOM 846 O O . LEU A 1 101 ? -5.110 4.727 12.949 1.00 93.06 101 LEU A O 1
ATOM 850 N N . THR A 1 102 ? -4.142 3.603 11.263 1.00 91.75 102 THR A N 1
ATOM 851 C CA . THR A 1 102 ? -4.882 2.355 11.469 1.00 91.75 102 THR A CA 1
ATOM 852 C C . THR A 1 102 ? -4.425 1.665 12.752 1.00 91.75 102 THR A C 1
ATOM 854 O O . THR A 1 102 ? -5.269 1.295 13.561 1.00 91.75 102 THR A O 1
ATOM 857 N N . CYS A 1 103 ? -3.116 1.560 12.997 1.00 92.88 103 CYS A N 1
ATOM 858 C CA . CYS A 1 103 ? -2.571 1.013 14.241 1.00 92.88 103 CYS A CA 1
ATOM 859 C C . CYS A 1 103 ? -3.079 1.759 15.468 1.00 92.88 103 CYS A C 1
ATOM 861 O O . CYS A 1 103 ? -3.548 1.131 16.411 1.00 92.88 103 CYS A O 1
ATOM 863 N N . ASP A 1 104 ? -3.006 3.087 15.443 1.00 92.94 104 ASP A N 1
ATOM 864 C CA . ASP A 1 104 ? -3.416 3.924 16.567 1.00 92.94 104 ASP A CA 1
ATOM 865 C C . ASP A 1 104 ? -4.921 3.790 16.845 1.00 92.94 104 ASP A C 1
ATOM 867 O O . ASP A 1 104 ? -5.350 3.608 17.985 1.00 92.94 104 ASP A O 1
ATOM 871 N N . LYS A 1 105 ? -5.731 3.759 15.780 1.00 91.69 105 LYS A N 1
ATOM 872 C CA . LYS A 1 105 ? -7.172 3.504 15.860 1.00 91.69 105 LYS A CA 1
ATOM 873 C C . LYS A 1 105 ? -7.494 2.119 16.437 1.00 91.69 105 LYS A C 1
ATOM 875 O O . LYS A 1 105 ? -8.413 2.034 17.249 1.00 91.69 105 LYS A O 1
ATOM 880 N N . LEU A 1 106 ? -6.786 1.060 16.030 1.00 90.38 106 LEU A N 1
ATOM 881 C CA . LEU A 1 106 ? -7.014 -0.306 16.531 1.00 90.38 106 LEU A CA 1
ATOM 882 C C . LEU A 1 106 ? -6.527 -0.501 17.975 1.00 90.38 106 LEU A C 1
ATOM 884 O O . LEU A 1 106 ? -7.160 -1.236 18.726 1.00 90.38 106 LEU A O 1
ATOM 888 N N . GLU A 1 107 ? -5.415 0.125 18.363 1.00 91.69 107 GLU A N 1
ATOM 889 C CA . GLU A 1 107 ? -4.838 -0.017 19.705 1.00 91.69 107 GLU A CA 1
ATOM 890 C C . GLU A 1 107 ? -5.632 0.771 20.748 1.00 91.69 107 GLU A C 1
ATOM 892 O O . GLU A 1 107 ? -6.033 0.228 21.775 1.00 91.69 107 GLU A O 1
ATOM 897 N N . ASN A 1 108 ? -5.885 2.051 20.470 1.00 89.94 108 ASN A N 1
ATOM 898 C CA . ASN A 1 108 ? -6.488 2.969 21.432 1.00 89.94 108 ASN A CA 1
ATOM 899 C C . ASN A 1 108 ? -8.019 3.038 21.319 1.00 89.94 108 ASN A C 1
ATOM 901 O O . ASN A 1 108 ? -8.644 3.781 22.072 1.00 89.94 108 ASN A O 1
ATOM 905 N N . ASN A 1 109 ? -8.632 2.299 20.381 1.00 85.44 109 ASN A N 1
ATOM 906 C CA . ASN A 1 109 ? -10.073 2.343 20.088 1.00 85.44 109 ASN A CA 1
ATOM 907 C C . ASN A 1 109 ? -10.619 3.777 19.975 1.00 85.44 109 ASN A C 1
ATOM 909 O O . ASN A 1 109 ? -11.733 4.071 20.407 1.00 85.44 109 ASN A O 1
ATOM 913 N N . LEU A 1 110 ? -9.825 4.681 19.391 1.00 85.62 110 LEU A N 1
ATOM 914 C CA . LEU A 1 110 ? -10.163 6.103 19.286 1.00 85.62 110 LEU A CA 1
ATOM 915 C C . LEU A 1 110 ? -11.528 6.272 18.623 1.00 85.62 110 LEU A C 1
ATOM 917 O O . LEU A 1 110 ? -11.798 5.599 17.641 1.00 85.62 110 LEU A O 1
ATOM 921 N N . GLU A 1 111 ? -12.367 7.214 19.041 1.00 84.44 111 GLU A N 1
ATOM 922 C CA . GLU A 1 111 ? -13.704 7.429 18.444 1.00 84.44 111 GLU A CA 1
ATOM 923 C C . GLU A 1 111 ? -13.676 8.059 17.032 1.00 84.44 111 GLU A C 1
ATOM 925 O O . GLU A 1 111 ? -14.697 8.437 16.460 1.00 84.44 111 GLU A O 1
ATOM 930 N N . ILE A 1 112 ? -12.495 8.161 16.421 1.00 86.94 112 ILE A N 1
ATOM 931 C CA . ILE A 1 112 ? -12.293 8.740 15.092 1.00 86.94 112 ILE A CA 1
ATOM 932 C C . ILE A 1 112 ? -12.941 7.848 14.023 1.00 86.94 112 ILE A C 1
ATOM 934 O O . ILE A 1 112 ? -12.751 6.635 14.015 1.00 86.94 112 ILE A O 1
ATOM 938 N N . ARG A 1 113 ? -13.677 8.440 13.080 1.00 89.81 113 ARG A N 1
ATOM 939 C CA . ARG A 1 113 ? -14.281 7.726 11.938 1.00 89.81 113 ARG A CA 1
ATOM 940 C C . ARG A 1 113 ? -13.220 7.094 11.025 1.00 89.81 113 ARG A C 1
ATOM 942 O O . ARG A 1 113 ? -12.221 7.742 10.707 1.00 89.81 113 ARG A O 1
ATOM 949 N N . TRP A 1 114 ? -13.466 5.882 10.530 1.00 91.38 114 TRP A N 1
ATOM 950 C CA . TRP A 1 114 ? -12.593 5.147 9.604 1.00 91.38 114 TRP A CA 1
ATOM 951 C C . TRP A 1 114 ? -12.308 5.914 8.310 1.00 91.38 114 TRP A C 1
ATOM 953 O O . TRP A 1 114 ? -11.216 5.793 7.749 1.00 91.38 114 TRP A O 1
ATOM 963 N N . ILE A 1 115 ? -13.244 6.760 7.863 1.00 90.75 115 ILE A N 1
ATOM 964 C CA . ILE A 1 115 ? -13.039 7.672 6.727 1.00 90.75 115 ILE A CA 1
ATOM 965 C C . ILE A 1 115 ? -11.809 8.569 6.930 1.00 90.75 115 ILE A C 1
ATOM 967 O O . ILE A 1 115 ? -11.075 8.804 5.971 1.00 90.75 115 ILE A O 1
ATOM 971 N N . VAL A 1 116 ? -11.560 9.050 8.154 1.00 91.12 116 VAL A N 1
ATOM 972 C CA . VAL A 1 116 ? -10.422 9.935 8.464 1.00 91.12 116 VAL A CA 1
ATOM 973 C C . VAL A 1 116 ? -9.109 9.162 8.396 1.00 91.12 116 VAL A C 1
ATOM 975 O O . VAL A 1 116 ? -8.159 9.623 7.765 1.00 91.12 116 VAL A O 1
ATOM 978 N N . CYS A 1 117 ? -9.074 7.953 8.964 1.00 92.50 117 CYS A N 1
ATOM 979 C CA . CYS A 1 117 ? -7.917 7.062 8.866 1.00 92.50 117 CYS A CA 1
ATOM 980 C C . CYS A 1 117 ? -7.560 6.763 7.401 1.00 92.50 117 CYS A C 1
ATOM 982 O O . CYS A 1 117 ? -6.383 6.661 7.070 1.00 92.50 117 CYS A O 1
ATOM 984 N N . CYS A 1 118 ? -8.558 6.692 6.512 1.00 93.44 118 CYS A N 1
ATOM 985 C CA . CYS A 1 118 ? -8.381 6.398 5.088 1.00 93.44 118 CYS A CA 1
ATOM 986 C C . CYS A 1 118 ? -8.064 7.617 4.201 1.00 93.44 118 CYS A C 1
ATOM 988 O O . CYS A 1 118 ? -7.838 7.436 3.004 1.00 93.44 118 CYS A O 1
ATOM 990 N N . ILE A 1 119 ? -7.968 8.841 4.741 1.00 93.31 119 ILE A N 1
ATOM 991 C CA . ILE A 1 119 ? -7.603 10.041 3.957 1.00 93.31 119 ILE A CA 1
ATOM 992 C C . ILE A 1 119 ? -6.306 9.857 3.142 1.00 93.31 119 ILE A C 1
ATOM 994 O O . ILE A 1 119 ? -6.310 10.196 1.953 1.00 93.31 119 ILE A O 1
ATOM 998 N N . PRO A 1 120 ? -5.210 9.289 3.691 1.00 94.06 120 PRO A N 1
ATOM 999 C CA . PRO A 1 120 ? -3.992 9.069 2.913 1.00 94.06 120 PRO A CA 1
ATOM 1000 C C . PRO A 1 120 ? -4.204 8.121 1.722 1.00 94.06 120 PRO A C 1
ATOM 1002 O O . PRO A 1 120 ? -3.586 8.303 0.674 1.00 94.06 120 PRO A O 1
ATOM 1005 N N . LEU A 1 121 ? -5.112 7.143 1.835 1.00 92.94 121 LEU A N 1
ATOM 1006 C CA . LEU A 1 121 ? -5.456 6.252 0.723 1.00 92.94 121 LEU A CA 1
ATOM 1007 C C . LEU A 1 121 ? -6.209 6.996 -0.383 1.00 92.94 121 LEU A C 1
ATOM 1009 O O . LEU A 1 121 ? -5.923 6.777 -1.559 1.00 92.94 121 LEU A O 1
ATOM 1013 N N . TYR A 1 122 ? -7.105 7.926 -0.043 1.00 93.25 122 TYR A N 1
ATOM 1014 C CA . TYR A 1 122 ? -7.763 8.766 -1.050 1.00 93.25 122 TYR A CA 1
ATOM 1015 C C . TYR A 1 122 ? -6.746 9.602 -1.828 1.00 93.25 122 TYR A C 1
ATOM 1017 O O . TYR A 1 122 ? -6.777 9.621 -3.061 1.00 93.25 122 TYR A O 1
ATOM 1025 N N . LEU A 1 123 ? -5.771 10.196 -1.135 1.00 93.75 123 LEU A N 1
ATOM 1026 C CA . LEU A 1 123 ? -4.667 10.911 -1.779 1.00 93.75 123 LEU A CA 1
ATOM 1027 C C . LEU A 1 123 ? -3.828 9.989 -2.681 1.00 93.75 123 LEU A C 1
ATOM 1029 O O . LEU A 1 123 ? -3.509 10.372 -3.807 1.00 93.75 123 LEU A O 1
ATOM 1033 N N . CYS A 1 124 ? -3.543 8.752 -2.254 1.00 93.00 124 CYS A N 1
ATOM 1034 C CA . CYS A 1 124 ? -2.892 7.738 -3.095 1.00 93.00 124 CYS A CA 1
ATOM 1035 C C . CYS A 1 124 ? -3.672 7.446 -4.382 1.00 93.00 124 CYS A C 1
ATOM 1037 O O . CYS A 1 124 ? -3.085 7.392 -5.466 1.00 93.00 124 CYS A O 1
ATOM 1039 N N . THR A 1 125 ? -4.987 7.240 -4.283 1.00 92.94 125 THR A N 1
ATOM 1040 C CA . THR A 1 125 ? -5.836 6.921 -5.445 1.00 92.94 125 THR A CA 1
ATOM 1041 C C . THR A 1 125 ? -5.900 8.081 -6.432 1.00 92.94 125 THR A C 1
ATOM 1043 O O . THR A 1 125 ? -5.779 7.878 -7.638 1.00 92.94 125 THR A O 1
ATOM 1046 N N . PHE A 1 126 ? -5.978 9.312 -5.926 1.00 93.06 126 PHE A N 1
ATOM 1047 C CA . PHE A 1 126 ? -5.945 10.510 -6.752 1.00 93.06 126 PHE A CA 1
ATOM 1048 C C . PHE A 1 126 ? -4.585 10.690 -7.443 1.00 93.06 126 PHE A C 1
ATOM 1050 O O . PHE A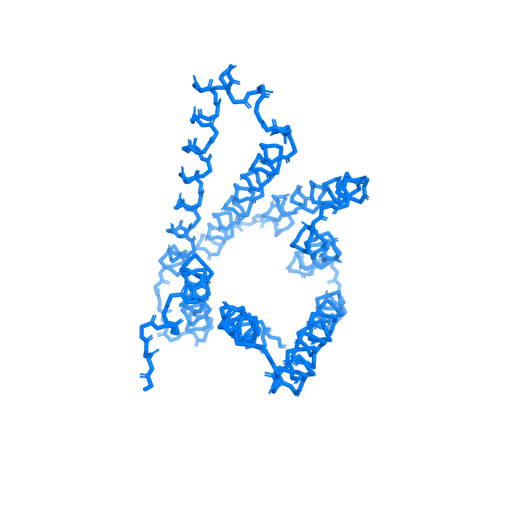 1 126 ? -4.518 10.872 -8.660 1.00 93.06 126 PHE A O 1
ATOM 1057 N N . LEU A 1 127 ? -3.482 10.556 -6.698 1.00 92.19 127 LEU A N 1
ATOM 1058 C CA . LEU A 1 127 ? -2.129 10.683 -7.243 1.00 92.19 127 LEU A CA 1
ATOM 1059 C C . LEU A 1 127 ? -1.835 9.609 -8.303 1.00 92.19 127 LEU A C 1
ATOM 1061 O O . LEU A 1 127 ? -1.231 9.898 -9.339 1.00 92.19 127 LEU A O 1
ATOM 1065 N N . THR A 1 128 ? -2.273 8.369 -8.070 1.00 90.56 128 THR A N 1
ATOM 1066 C CA . THR A 1 128 ? -2.108 7.262 -9.028 1.00 90.56 128 THR A CA 1
ATOM 1067 C C . THR A 1 128 ? -2.971 7.431 -10.266 1.00 90.56 128 THR A C 1
ATOM 1069 O O . THR A 1 128 ? -2.483 7.143 -11.357 1.00 90.56 128 THR A O 1
ATOM 1072 N N . PHE A 1 129 ? -4.186 7.966 -10.142 1.00 91.19 129 PHE A N 1
ATOM 1073 C CA . PHE A 1 129 ? -5.017 8.322 -11.291 1.00 91.19 129 PHE A CA 1
ATOM 1074 C C . PHE A 1 129 ? -4.323 9.360 -12.191 1.00 91.19 129 PHE A C 1
ATOM 1076 O O . PHE A 1 129 ? -4.157 9.127 -13.390 1.00 91.19 129 PHE A O 1
ATOM 1083 N N . LEU A 1 130 ? -3.811 10.457 -11.614 1.00 90.56 130 LEU A N 1
ATOM 1084 C CA . LEU A 1 130 ? -3.059 11.472 -12.369 1.00 90.56 130 LEU A CA 1
ATOM 1085 C C . LEU A 1 130 ? -1.798 10.889 -13.024 1.00 90.56 130 LEU A C 1
ATOM 1087 O O . LEU A 1 130 ? -1.498 11.160 -14.191 1.00 90.56 130 LEU A O 1
ATOM 1091 N N . SER A 1 131 ? -1.082 10.043 -12.282 1.00 86.69 131 SER A N 1
ATOM 1092 C CA . SER A 1 131 ? 0.116 9.355 -12.770 1.00 86.69 131 SER A CA 1
ATOM 1093 C C . SER A 1 131 ? -0.192 8.405 -13.931 1.00 86.69 131 SER A C 1
ATOM 1095 O O . SER A 1 131 ? 0.608 8.317 -14.861 1.00 86.69 131 SER A O 1
ATOM 1097 N N . CYS A 1 132 ? -1.350 7.734 -13.926 1.00 86.75 132 CYS A N 1
ATOM 1098 C CA . CYS A 1 132 ? -1.792 6.873 -15.026 1.00 86.75 132 CYS A CA 1
ATOM 1099 C C . CYS A 1 132 ? -2.064 7.677 -16.299 1.00 86.75 132 CYS A C 1
ATOM 1101 O O . CYS A 1 132 ? -1.579 7.298 -17.364 1.00 86.75 132 CYS A O 1
ATOM 1103 N N . LEU A 1 133 ? -2.763 8.815 -16.204 1.00 87.12 133 LEU A N 1
ATOM 1104 C CA . LEU A 1 133 ? -3.018 9.685 -17.362 1.00 87.12 133 LEU A CA 1
ATOM 1105 C C . LEU A 1 133 ? -1.717 10.174 -18.005 1.00 87.12 133 LEU A C 1
ATOM 1107 O O . LEU A 1 133 ? -1.602 10.242 -19.230 1.00 87.12 133 LEU A O 1
ATOM 1111 N N . TRP A 1 134 ? -0.719 10.488 -17.182 1.00 84.00 134 TRP A N 1
ATOM 1112 C CA . TRP A 1 134 ? 0.605 10.848 -17.671 1.00 84.00 134 TRP A CA 1
ATOM 1113 C C . TRP A 1 134 ? 1.345 9.649 -18.273 1.00 84.00 134 TRP A C 1
ATOM 1115 O O . TRP A 1 134 ? 1.910 9.748 -19.361 1.00 84.00 134 TRP A O 1
ATOM 1125 N N . SER A 1 135 ? 1.297 8.493 -17.613 1.00 81.38 135 SER A N 1
ATOM 1126 C CA . SER A 1 135 ? 1.994 7.294 -18.075 1.00 81.38 135 SER A CA 1
ATOM 1127 C C . SER A 1 135 ? 1.436 6.737 -19.385 1.00 81.38 135 SER A C 1
ATOM 1129 O O . SER A 1 135 ? 2.200 6.159 -20.157 1.00 81.38 135 SER A O 1
ATOM 1131 N N . LEU A 1 136 ? 0.143 6.943 -19.665 1.00 80.00 136 LEU A N 1
ATOM 1132 C CA . LEU A 1 136 ? -0.474 6.621 -20.954 1.00 80.00 136 LEU A CA 1
ATOM 1133 C C . LEU A 1 136 ? 0.150 7.432 -22.096 1.00 80.00 136 LEU A C 1
ATOM 1135 O O . LEU A 1 136 ? 0.393 6.888 -23.169 1.00 80.00 136 LEU A O 1
ATOM 1139 N N . LYS A 1 137 ? 0.483 8.707 -21.854 1.00 81.06 137 LYS A N 1
ATOM 1140 C CA . LYS A 1 137 ? 1.154 9.560 -22.851 1.00 81.06 137 LYS A CA 1
ATOM 1141 C C . LYS A 1 137 ? 2.600 9.135 -23.107 1.00 81.06 137 LYS A C 1
ATOM 1143 O O . LYS A 1 137 ? 3.101 9.313 -24.209 1.00 81.06 137 LYS A O 1
ATOM 1148 N N . VAL A 1 138 ? 3.264 8.585 -22.091 1.00 75.94 138 VAL A N 1
ATOM 1149 C CA . VAL A 1 138 ? 4.697 8.243 -22.111 1.00 75.94 138 VAL A CA 1
ATOM 1150 C C . VAL A 1 138 ? 4.945 6.756 -22.442 1.00 75.94 138 VAL A C 1
ATOM 1152 O O . VAL A 1 138 ? 6.092 6.333 -22.524 1.00 75.94 138 VAL A O 1
ATOM 1155 N N . GLN A 1 139 ? 3.892 5.949 -22.651 1.00 70.25 139 GLN A N 1
ATOM 1156 C CA . GLN A 1 139 ? 3.966 4.498 -22.925 1.00 70.25 139 GLN A CA 1
ATOM 1157 C C . GLN A 1 139 ? 4.809 3.701 -21.908 1.00 70.25 139 GLN A C 1
ATOM 1159 O O . GLN A 1 139 ? 5.424 2.684 -22.230 1.00 70.25 139 GLN A O 1
ATOM 1164 N N . ARG A 1 140 ? 4.851 4.151 -20.650 1.00 69.81 140 ARG A N 1
ATOM 1165 C CA . ARG A 1 140 ? 5.593 3.460 -19.586 1.00 69.81 140 ARG A CA 1
ATOM 1166 C C . ARG A 1 140 ? 4.732 2.368 -18.957 1.00 69.81 140 ARG A C 1
ATOM 1168 O O . ARG A 1 140 ? 3.517 2.478 -18.927 1.00 69.81 140 ARG A O 1
ATOM 1175 N N . ASN A 1 141 ? 5.347 1.342 -18.376 1.00 68.88 141 ASN A N 1
ATOM 1176 C CA . ASN A 1 141 ? 4.635 0.367 -17.549 1.00 68.88 141 ASN A CA 1
ATOM 1177 C C . ASN A 1 141 ? 4.101 1.032 -16.262 1.00 68.88 141 ASN A C 1
ATOM 1179 O O . ASN A 1 141 ? 4.888 1.486 -15.431 1.00 68.88 141 ASN A O 1
ATOM 1183 N N . PHE A 1 142 ? 2.774 1.064 -16.084 1.00 72.50 142 PHE A N 1
ATOM 1184 C CA . PHE A 1 142 ? 2.088 1.672 -14.926 1.00 72.50 142 PHE A CA 1
ATOM 1185 C C . PHE A 1 142 ? 1.205 0.688 -14.142 1.00 72.50 142 PHE A C 1
ATOM 1187 O O . PHE A 1 142 ? 0.262 1.092 -13.474 1.00 72.50 142 PHE A O 1
ATOM 1194 N N . LEU A 1 143 ? 1.517 -0.611 -14.188 1.00 72.62 143 LEU A N 1
ATOM 1195 C CA . LEU A 1 143 ? 0.660 -1.693 -13.675 1.00 72.62 143 LEU A CA 1
ATOM 1196 C C . LEU A 1 143 ? 0.202 -1.479 -12.214 1.00 72.62 143 LEU A C 1
ATOM 1198 O O . LEU A 1 143 ? -0.989 -1.561 -11.931 1.00 72.62 143 LEU A O 1
ATOM 1202 N N . ILE A 1 144 ? 1.116 -1.124 -11.302 1.00 74.69 144 ILE A N 1
ATOM 1203 C CA . ILE A 1 144 ? 0.785 -0.870 -9.883 1.00 74.69 144 ILE A CA 1
ATOM 1204 C C . ILE A 1 144 ? -0.090 0.384 -9.726 1.00 74.69 144 ILE A C 1
ATOM 1206 O O . ILE A 1 144 ? -1.043 0.384 -8.951 1.00 74.69 144 ILE A O 1
ATOM 1210 N N . GLN A 1 145 ? 0.202 1.448 -10.480 1.00 82.06 145 GLN A N 1
ATOM 1211 C CA . GLN A 1 145 ? -0.569 2.695 -10.436 1.00 82.06 145 GLN A CA 1
ATOM 1212 C C . GLN A 1 145 ? -1.989 2.479 -10.979 1.00 82.06 145 GLN A C 1
ATOM 1214 O O . GLN A 1 145 ? -2.949 2.956 -10.377 1.00 82.06 145 GLN A O 1
ATOM 1219 N N . ALA A 1 146 ? -2.128 1.695 -12.054 1.00 81.75 146 ALA A N 1
ATOM 1220 C CA . ALA A 1 146 ? -3.422 1.282 -12.591 1.00 81.75 146 ALA A CA 1
ATOM 1221 C C . ALA A 1 146 ? -4.205 0.440 -11.587 1.00 81.75 146 ALA A C 1
ATOM 1223 O O . ALA A 1 146 ? -5.396 0.669 -11.418 1.00 81.75 146 ALA A O 1
ATOM 1224 N N . PHE A 1 147 ? -3.548 -0.498 -10.900 1.00 83.12 147 PHE A N 1
ATOM 1225 C CA . PHE A 1 147 ? -4.202 -1.333 -9.896 1.00 83.12 147 PHE A CA 1
ATOM 1226 C C . PHE A 1 147 ? -4.768 -0.487 -8.750 1.00 83.12 147 PHE A C 1
ATOM 1228 O O . PHE A 1 147 ? -5.939 -0.622 -8.406 1.00 83.12 147 PHE A O 1
ATOM 1235 N N . ILE A 1 148 ? -3.974 0.430 -8.188 1.00 84.69 148 ILE A N 1
ATOM 1236 C CA . ILE A 1 148 ? -4.432 1.305 -7.096 1.00 84.69 148 ILE A CA 1
ATOM 1237 C C . ILE A 1 148 ? -5.563 2.225 -7.576 1.00 84.69 148 ILE A C 1
ATOM 1239 O O . ILE A 1 148 ? -6.570 2.362 -6.885 1.00 84.69 148 ILE A O 1
ATOM 1243 N N . SER A 1 149 ? -5.438 2.805 -8.772 1.00 89.12 149 SER A N 1
ATOM 1244 C CA . SER A 1 149 ? -6.468 3.676 -9.345 1.00 89.12 149 SER A CA 1
ATOM 1245 C C . SER A 1 149 ? -7.778 2.925 -9.624 1.00 89.12 149 SER A C 1
ATOM 1247 O O . SER A 1 149 ? -8.847 3.430 -9.283 1.00 89.12 149 SER A O 1
ATOM 1249 N N . ALA A 1 150 ? -7.714 1.704 -10.165 1.00 88.50 150 ALA A N 1
ATOM 1250 C CA . ALA A 1 150 ? -8.885 0.866 -10.429 1.00 88.50 150 ALA A CA 1
ATOM 1251 C C . ALA A 1 150 ? -9.618 0.452 -9.142 1.00 88.50 150 ALA A C 1
ATOM 1253 O O . ALA A 1 150 ? -10.840 0.322 -9.137 1.00 88.50 150 ALA A O 1
ATOM 1254 N N . ASN A 1 151 ? -8.887 0.306 -8.034 1.00 91.00 151 ASN A N 1
ATOM 1255 C CA . ASN A 1 151 ? -9.448 -0.022 -6.723 1.00 91.00 151 ASN A CA 1
ATOM 1256 C C . ASN A 1 151 ? -9.855 1.219 -5.900 1.00 91.00 151 ASN A C 1
ATOM 1258 O O . ASN A 1 151 ? -10.215 1.085 -4.733 1.00 91.00 151 ASN A O 1
ATOM 1262 N N . GLY A 1 152 ? -9.878 2.420 -6.496 1.00 89.81 152 GLY A N 1
ATOM 1263 C CA . GLY A 1 152 ? -10.297 3.658 -5.823 1.00 89.81 152 GLY A CA 1
ATOM 1264 C C . GLY A 1 152 ? -11.684 3.577 -5.175 1.00 89.81 152 GLY A C 1
ATOM 1265 O O . GLY A 1 152 ? -11.871 4.026 -4.047 1.00 89.81 152 GLY A O 1
ATOM 1266 N N . LEU A 1 153 ? -12.641 2.929 -5.850 1.00 89.31 153 LEU A N 1
ATOM 1267 C CA . LEU A 1 153 ? -13.992 2.721 -5.318 1.00 89.31 153 LEU A CA 1
ATOM 1268 C C . LEU A 1 153 ? -14.012 1.801 -4.095 1.00 89.31 153 LEU A C 1
ATOM 1270 O O . LEU A 1 153 ? -14.767 2.054 -3.161 1.00 89.31 153 LEU A O 1
ATOM 1274 N N . PHE A 1 154 ? -13.171 0.765 -4.072 1.00 91.81 154 PHE A N 1
ATOM 1275 C CA . PHE A 1 154 ? -13.048 -0.102 -2.902 1.00 91.81 154 PHE A CA 1
ATOM 1276 C C . PHE A 1 154 ? -12.527 0.688 -1.700 1.00 91.81 154 PHE A C 1
ATOM 1278 O O . PHE A 1 154 ? -13.128 0.636 -0.629 1.00 91.81 154 PHE A O 1
ATOM 1285 N N . PHE A 1 155 ? -11.470 1.481 -1.897 1.00 90.12 155 PHE A N 1
ATOM 1286 C CA . PHE A 1 155 ? -10.915 2.312 -0.830 1.00 90.12 155 PHE A CA 1
ATOM 1287 C C . PHE A 1 155 ? -11.915 3.341 -0.295 1.00 90.12 155 PHE A C 1
ATOM 1289 O O . PHE A 1 155 ? -11.813 3.705 0.869 1.00 90.12 155 PHE A O 1
ATOM 1296 N N . LEU A 1 156 ? -12.888 3.775 -1.105 1.00 91.06 156 LEU A N 1
ATOM 1297 C CA . LEU A 1 156 ? -13.987 4.644 -0.680 1.00 91.06 156 LEU A CA 1
ATOM 1298 C C . LEU A 1 156 ? -15.067 3.870 0.083 1.00 91.06 156 LEU A C 1
ATOM 1300 O O . LEU A 1 156 ? -15.418 4.236 1.201 1.00 91.06 156 LEU A O 1
ATOM 1304 N N . PHE A 1 157 ? -15.601 2.789 -0.482 1.00 91.12 157 PHE A N 1
ATOM 1305 C CA . PHE A 1 157 ? -16.734 2.084 0.123 1.00 91.12 157 PHE A CA 1
ATOM 1306 C C . PHE A 1 157 ? -16.370 1.309 1.391 1.00 91.12 157 PHE A C 1
ATOM 1308 O O . PHE A 1 157 ? -17.209 1.182 2.283 1.00 91.12 157 PHE A O 1
ATOM 1315 N N . PHE A 1 158 ? -15.138 0.810 1.496 1.00 91.62 158 PHE A N 1
ATOM 1316 C CA . PHE A 1 158 ? -14.681 0.028 2.642 1.00 91.62 158 PHE A CA 1
ATOM 1317 C C . PHE A 1 158 ? -14.774 0.784 3.983 1.00 91.62 158 PHE A C 1
ATOM 1319 O O . PHE A 1 158 ? -15.511 0.324 4.859 1.00 91.62 158 PHE A O 1
ATOM 1326 N N . PRO A 1 159 ? -14.140 1.958 4.168 1.00 91.06 159 PRO A N 1
ATOM 1327 C CA . PRO A 1 159 ? -14.267 2.724 5.406 1.00 91.06 159 PRO A CA 1
ATOM 1328 C C . PRO A 1 159 ? -15.683 3.247 5.646 1.00 91.06 159 PRO A C 1
ATOM 1330 O O . PRO A 1 159 ? -16.131 3.245 6.787 1.00 91.06 159 PRO A O 1
ATOM 1333 N N . LEU A 1 160 ? -16.427 3.627 4.597 1.00 90.19 160 LEU A N 1
ATOM 1334 C CA . LEU A 1 160 ? -17.833 4.034 4.745 1.00 90.19 160 LEU A CA 1
ATOM 1335 C C . LEU A 1 160 ? -18.699 2.900 5.308 1.00 90.19 160 LEU A C 1
ATOM 1337 O O . LEU A 1 160 ? -19.640 3.145 6.069 1.00 90.19 160 LEU A O 1
ATOM 1341 N N . ARG A 1 161 ? -18.389 1.655 4.933 1.00 91.12 161 ARG A N 1
ATOM 1342 C CA . ARG A 1 161 ? -19.054 0.480 5.486 1.00 91.12 161 ARG A CA 1
ATOM 1343 C C . ARG A 1 161 ? -18.626 0.212 6.928 1.00 91.12 161 ARG A C 1
ATOM 1345 O O . ARG A 1 161 ? -19.493 -0.101 7.739 1.00 91.12 161 ARG A O 1
ATOM 1352 N N . LEU A 1 162 ? -17.338 0.351 7.251 1.00 88.38 162 LEU A N 1
ATOM 1353 C CA . LEU A 1 162 ? -16.835 0.213 8.625 1.00 88.38 162 LEU A CA 1
ATOM 1354 C C . LEU A 1 162 ? -17.449 1.252 9.575 1.00 88.38 162 LEU A C 1
ATOM 1356 O O . LEU A 1 162 ? -17.811 0.916 10.697 1.00 88.38 162 LEU A O 1
ATOM 1360 N N . ASP A 1 163 ? -17.656 2.481 9.100 1.00 90.06 163 ASP A N 1
ATOM 1361 C CA . ASP A 1 163 ? -18.351 3.550 9.831 1.00 90.06 163 ASP A CA 1
ATOM 1362 C C . ASP A 1 163 ? -19.879 3.357 9.891 1.00 90.06 163 ASP A C 1
ATOM 1364 O O . ASP A 1 163 ? -20.600 4.252 10.327 1.00 90.06 163 ASP A O 1
ATOM 1368 N N . SER A 1 164 ? -20.408 2.220 9.418 1.00 87.81 164 SER A N 1
ATOM 1369 C CA . SER A 1 164 ? -21.848 1.921 9.344 1.00 87.81 164 SER A CA 1
ATOM 1370 C C . SER A 1 164 ? -22.688 2.980 8.611 1.00 87.81 164 SER A C 1
ATOM 1372 O O . SER A 1 164 ? -23.913 2.970 8.699 1.00 87.81 164 SER A O 1
ATOM 1374 N N . SER A 1 165 ? -22.049 3.863 7.834 1.00 89.38 165 SER A N 1
ATOM 1375 C CA . SER A 1 165 ? -22.723 4.913 7.057 1.00 89.38 165 SER A CA 1
ATOM 1376 C C . SER A 1 165 ? -23.479 4.332 5.860 1.00 89.38 165 SER A C 1
ATOM 1378 O O . SER A 1 165 ? -24.466 4.900 5.402 1.00 89.38 165 SER A O 1
ATOM 1380 N N . ILE A 1 166 ? -23.025 3.177 5.363 1.00 90.00 166 ILE A N 1
ATOM 1381 C CA . ILE A 1 166 ? -23.674 2.405 4.301 1.00 90.00 166 ILE A CA 1
ATOM 1382 C C . ILE A 1 166 ? -24.073 1.030 4.859 1.00 90.00 166 ILE A C 1
ATOM 1384 O O . ILE A 1 166 ? -23.268 0.347 5.493 1.00 90.00 166 ILE A O 1
ATOM 1388 N N . THR A 1 167 ? -25.304 0.586 4.589 1.00 91.00 167 THR A N 1
ATOM 1389 C CA . THR A 1 167 ? -25.877 -0.694 5.065 1.00 91.00 167 THR A CA 1
ATOM 1390 C C . THR A 1 167 ? -25.689 -1.870 4.098 1.00 91.00 167 THR A C 1
ATOM 1392 O O . THR A 1 167 ? -26.238 -2.952 4.302 1.00 91.00 167 THR A O 1
ATOM 1395 N N . TRP A 1 168 ? -24.923 -1.682 3.024 1.00 91.94 168 TRP A N 1
ATOM 1396 C CA . TRP A 1 168 ? -24.694 -2.697 1.997 1.00 91.94 168 TRP A CA 1
ATOM 1397 C C . TRP A 1 168 ? -23.936 -3.913 2.539 1.00 91.94 168 TRP A C 1
ATOM 1399 O O . TRP A 1 168 ? -23.153 -3.828 3.485 1.00 91.94 168 TRP A O 1
ATOM 1409 N N . ARG A 1 169 ? -24.139 -5.070 1.901 1.00 91.12 169 ARG A N 1
ATOM 1410 C CA . ARG A 1 169 ? -23.368 -6.282 2.208 1.00 91.12 169 ARG A CA 1
ATOM 1411 C C . ARG A 1 169 ? -21.906 -6.084 1.802 1.00 91.12 169 ARG A C 1
ATOM 1413 O O . ARG A 1 169 ? -21.642 -5.497 0.755 1.00 91.12 169 ARG A O 1
ATOM 1420 N N . TYR A 1 170 ? -20.972 -6.650 2.571 1.00 88.88 170 TYR A N 1
ATOM 1421 C CA . TYR A 1 170 ? -19.536 -6.613 2.252 1.00 88.88 170 TYR A CA 1
ATOM 1422 C C . TYR A 1 170 ? -19.242 -7.128 0.836 1.00 88.88 170 TYR A C 1
ATOM 1424 O O . TYR A 1 170 ? -18.435 -6.532 0.137 1.00 88.88 170 TYR A O 1
ATOM 1432 N N . VAL A 1 171 ? -19.997 -8.127 0.364 1.00 88.38 171 VAL A N 1
ATOM 1433 C CA . VAL A 1 171 ? -19.971 -8.626 -1.024 1.00 88.38 171 VAL A CA 1
ATOM 1434 C C . VAL A 1 171 ? -19.959 -7.494 -2.056 1.00 88.38 171 VAL A C 1
ATOM 1436 O O . VAL A 1 171 ? -19.171 -7.534 -2.988 1.00 88.38 171 VAL A O 1
ATOM 1439 N N . VAL A 1 172 ? -20.794 -6.463 -1.880 1.00 89.25 172 VAL A N 1
ATOM 1440 C CA . VAL A 1 172 ? -20.892 -5.334 -2.823 1.00 89.25 172 VAL A CA 1
ATOM 1441 C C . VAL A 1 172 ? -19.666 -4.425 -2.734 1.00 89.25 172 VAL A C 1
ATOM 1443 O O . VAL A 1 172 ? -19.157 -3.956 -3.748 1.00 89.25 172 VAL A O 1
ATOM 1446 N N . VAL A 1 173 ? -19.163 -4.207 -1.519 1.00 90.62 173 VAL A N 1
ATOM 1447 C CA . VAL A 1 173 ? -17.986 -3.371 -1.249 1.00 90.62 173 VAL A CA 1
ATOM 1448 C C . VAL A 1 173 ? -16.724 -3.973 -1.877 1.00 90.62 173 VAL A C 1
ATOM 1450 O O . VAL A 1 173 ? -15.896 -3.232 -2.399 1.00 90.62 173 VAL A O 1
ATOM 1453 N N . PHE A 1 174 ? -16.602 -5.305 -1.887 1.00 88.94 174 PHE A N 1
ATOM 1454 C CA . PHE A 1 174 ? -15.444 -6.028 -2.427 1.00 88.94 174 PHE A CA 1
ATOM 1455 C C . PHE A 1 174 ? -15.481 -6.271 -3.947 1.00 88.94 174 PHE A C 1
ATOM 1457 O O . PHE A 1 174 ? -14.474 -6.717 -4.502 1.00 88.94 174 PHE A O 1
ATOM 1464 N N . ILE A 1 175 ? -16.568 -5.917 -4.651 1.00 90.38 175 ILE A N 1
ATOM 1465 C CA . ILE A 1 175 ? -16.689 -6.100 -6.113 1.00 90.38 175 ILE A CA 1
ATOM 1466 C C . ILE A 1 175 ? -15.470 -5.557 -6.890 1.00 90.38 175 ILE A C 1
ATOM 1468 O O . ILE A 1 175 ? -14.939 -6.300 -7.721 1.00 90.38 175 ILE A O 1
ATOM 1472 N N . PRO A 1 176 ? -14.971 -4.322 -6.651 1.00 89.25 176 PRO A N 1
ATOM 1473 C CA . PRO A 1 176 ? -13.837 -3.793 -7.415 1.00 89.25 176 PRO A CA 1
ATOM 1474 C C . PRO A 1 176 ? -12.562 -4.629 -7.243 1.00 89.25 176 PRO A C 1
ATOM 1476 O O . PRO A 1 176 ? -11.850 -4.880 -8.216 1.00 89.25 176 PRO A O 1
ATOM 1479 N N . VAL A 1 177 ? -12.317 -5.125 -6.026 1.00 86.38 177 VAL A N 1
ATOM 1480 C CA . VAL A 1 177 ? -11.151 -5.961 -5.707 1.00 86.38 177 VAL A CA 1
ATOM 1481 C C . VAL A 1 177 ? -11.255 -7.309 -6.402 1.00 86.38 177 VAL A C 1
ATOM 1483 O O . VAL A 1 177 ? -10.277 -7.759 -6.993 1.00 86.38 177 VAL A O 1
ATOM 1486 N N . TRP A 1 178 ? -12.435 -7.932 -6.405 1.00 88.75 178 TRP A N 1
ATOM 1487 C CA . TRP A 1 178 ? -12.650 -9.198 -7.106 1.00 88.75 178 TRP A CA 1
ATOM 1488 C C . TRP A 1 178 ? -12.445 -9.069 -8.611 1.00 88.75 178 TRP A C 1
ATOM 1490 O O . TRP A 1 178 ? -11.762 -9.898 -9.206 1.00 88.75 178 TRP A O 1
ATOM 1500 N N . ILE A 1 179 ? -12.959 -8.001 -9.227 1.00 88.69 179 ILE A N 1
ATOM 1501 C CA . ILE A 1 179 ? -12.721 -7.722 -10.650 1.00 88.69 179 ILE A CA 1
ATOM 1502 C C . ILE A 1 179 ? -11.218 -7.565 -10.909 1.00 88.69 179 ILE A C 1
ATOM 1504 O O . ILE A 1 179 ? -10.674 -8.175 -11.832 1.00 88.69 179 ILE A O 1
ATOM 1508 N N . SER A 1 180 ? -10.531 -6.789 -10.069 1.00 86.00 180 SER A N 1
ATOM 1509 C CA . SER A 1 180 ? -9.088 -6.574 -10.170 1.00 86.00 180 SER A CA 1
ATOM 1510 C C . SER A 1 180 ? -8.291 -7.877 -10.003 1.00 86.00 180 SER A C 1
ATOM 1512 O O . SER A 1 180 ? -7.313 -8.102 -10.718 1.00 86.00 180 SER A O 1
ATOM 1514 N N . LEU A 1 181 ? -8.729 -8.764 -9.105 1.00 82.50 181 LEU A N 1
ATOM 1515 C CA . LEU A 1 181 ? -8.142 -10.083 -8.874 1.00 82.50 181 LEU A CA 1
ATOM 1516 C C . LEU A 1 181 ? -8.338 -11.003 -10.083 1.00 82.50 181 LEU A C 1
ATOM 1518 O O . LEU A 1 181 ? -7.378 -11.624 -10.533 1.00 82.50 181 LEU A O 1
ATOM 1522 N N . CYS A 1 182 ? -9.535 -11.031 -10.671 1.00 87.12 182 CYS A N 1
ATOM 1523 C CA . CYS A 1 182 ? -9.809 -11.783 -11.895 1.00 87.12 182 CYS A CA 1
ATOM 1524 C C . CYS A 1 182 ? -8.919 -11.321 -13.058 1.00 87.12 182 CYS A C 1
ATOM 1526 O O . CYS A 1 182 ? -8.316 -12.145 -13.747 1.00 87.12 182 CYS A O 1
ATOM 1528 N N . ILE A 1 183 ? -8.783 -10.006 -13.260 1.00 85.00 183 ILE A N 1
ATOM 1529 C CA . ILE A 1 183 ? -7.924 -9.443 -14.314 1.00 85.00 183 ILE A CA 1
ATOM 1530 C C . ILE A 1 183 ? -6.455 -9.805 -14.071 1.00 85.00 183 ILE A C 1
ATOM 1532 O O . ILE A 1 183 ? -5.746 -10.195 -15.001 1.00 85.00 183 ILE A O 1
ATOM 1536 N N . ALA A 1 184 ? -5.986 -9.708 -12.828 1.00 80.31 184 ALA A N 1
ATOM 1537 C CA . ALA A 1 184 ? -4.617 -10.064 -12.483 1.00 80.31 184 ALA A CA 1
ATOM 1538 C C . ALA A 1 184 ? -4.342 -11.566 -12.664 1.00 80.31 184 ALA A C 1
ATOM 1540 O O . ALA A 1 184 ? -3.288 -11.929 -13.187 1.00 80.31 184 ALA A O 1
ATOM 1541 N N . LEU A 1 185 ? -5.299 -12.434 -12.324 1.00 80.50 185 LEU A N 1
ATOM 1542 C CA . LEU A 1 185 ? -5.211 -13.871 -12.577 1.00 80.50 185 LEU A CA 1
ATOM 1543 C C . LEU A 1 185 ? -5.084 -14.159 -14.079 1.00 80.50 185 LEU A C 1
ATOM 1545 O O . LEU A 1 185 ? -4.179 -14.883 -14.493 1.00 80.50 185 LEU A O 1
ATOM 1549 N N . LEU A 1 186 ? -5.927 -13.537 -14.910 1.00 85.88 186 LEU A N 1
ATOM 1550 C CA . LEU A 1 186 ? -5.833 -13.643 -16.369 1.00 85.88 186 LEU A CA 1
ATOM 1551 C C . LEU A 1 186 ? -4.476 -13.153 -16.889 1.00 85.88 186 LEU A C 1
ATOM 1553 O O . LEU A 1 186 ? -3.875 -13.792 -17.754 1.00 85.88 186 LEU A O 1
ATOM 1557 N N . PHE A 1 187 ? -3.950 -12.056 -16.335 1.00 79.56 187 PHE A N 1
ATOM 1558 C CA . PHE A 1 187 ? -2.626 -11.552 -16.687 1.00 79.56 187 PHE A CA 1
ATOM 1559 C C . PHE A 1 187 ? -1.524 -12.566 -16.351 1.00 79.56 187 PHE A C 1
ATOM 1561 O O . PHE A 1 187 ? -0.685 -12.851 -17.206 1.00 79.56 187 PHE A O 1
ATOM 1568 N N . VAL A 1 188 ? -1.544 -13.173 -15.161 1.00 76.94 188 VAL A N 1
ATOM 1569 C CA . VAL A 1 188 ? -0.576 -14.212 -14.769 1.00 76.94 188 VAL A CA 1
ATOM 1570 C C . VAL A 1 188 ? -0.678 -15.434 -15.684 1.00 76.94 188 VAL A C 1
ATOM 1572 O O . VAL A 1 188 ? 0.343 -15.896 -16.196 1.00 76.94 188 VAL 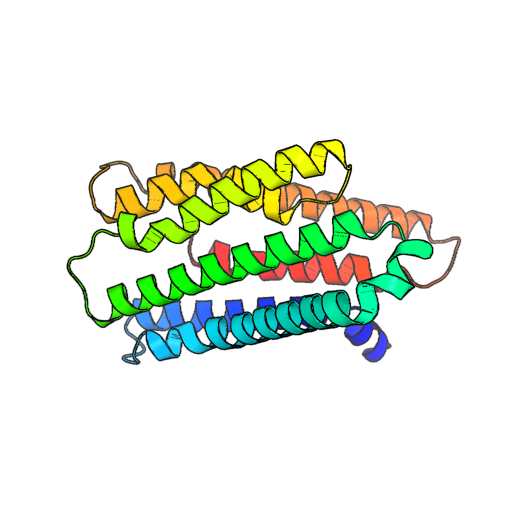A O 1
ATOM 1575 N N . ILE A 1 189 ? -1.893 -15.909 -15.969 1.00 79.88 189 ILE A N 1
ATOM 1576 C CA . ILE A 1 189 ? -2.127 -17.031 -16.890 1.00 79.88 189 ILE A CA 1
ATOM 1577 C C . ILE A 1 189 ? -1.581 -16.704 -18.284 1.00 79.88 189 ILE A C 1
ATOM 1579 O O . ILE A 1 189 ? -0.875 -17.520 -18.873 1.00 79.88 189 ILE A O 1
ATOM 1583 N N . SER A 1 190 ? -1.816 -15.493 -18.797 1.00 80.31 190 SER A N 1
ATOM 1584 C CA . SER A 1 190 ? -1.294 -15.071 -20.103 1.00 80.31 190 SER A CA 1
ATOM 1585 C C . SER A 1 190 ? 0.239 -15.104 -20.157 1.00 80.31 190 SER A C 1
ATOM 1587 O O . SER A 1 190 ? 0.823 -15.538 -21.152 1.00 80.31 190 SER A O 1
ATOM 1589 N N . LYS A 1 191 ? 0.911 -14.708 -19.066 1.00 75.69 191 LYS A N 1
ATOM 1590 C CA . LYS A 1 191 ? 2.373 -14.763 -18.950 1.00 75.69 191 LYS A CA 1
ATOM 1591 C C . LYS A 1 191 ? 2.881 -16.194 -18.844 1.00 75.69 191 LYS A C 1
ATOM 1593 O O . LYS A 1 191 ? 3.906 -16.496 -19.449 1.00 75.69 191 LYS A O 1
ATOM 1598 N N . LEU A 1 192 ? 2.164 -17.068 -18.138 1.00 76.50 192 LEU A N 1
ATOM 1599 C CA . LEU A 1 192 ? 2.473 -18.496 -18.068 1.00 76.50 192 LEU A CA 1
ATOM 1600 C C . LEU A 1 192 ? 2.348 -19.161 -19.440 1.00 76.50 192 LEU A C 1
ATOM 1602 O O . LEU A 1 192 ? 3.281 -19.835 -19.867 1.00 76.50 192 LEU A O 1
ATOM 1606 N N . ILE A 1 193 ? 1.253 -18.919 -20.164 1.00 83.38 193 ILE A N 1
ATOM 1607 C CA . ILE A 1 193 ? 1.059 -19.436 -21.525 1.00 83.38 193 ILE A CA 1
ATOM 1608 C C . ILE A 1 193 ? 2.175 -18.930 -22.437 1.00 83.38 193 ILE A C 1
ATOM 1610 O O . ILE A 1 193 ? 2.806 -19.729 -23.121 1.00 83.38 193 ILE A O 1
ATOM 1614 N N . LEU A 1 194 ? 2.488 -17.630 -22.406 1.00 74.81 194 LEU A N 1
ATOM 1615 C CA . LEU A 1 194 ? 3.585 -17.069 -23.195 1.00 74.81 194 LEU A CA 1
ATOM 1616 C C . LEU A 1 194 ? 4.931 -17.707 -22.831 1.00 74.81 194 LEU A C 1
ATOM 1618 O O . LEU A 1 194 ? 5.717 -18.009 -23.723 1.00 74.81 194 LEU A O 1
ATOM 1622 N N . ALA A 1 195 ? 5.199 -17.945 -21.547 1.00 72.31 195 ALA A N 1
ATOM 1623 C CA . ALA A 1 195 ? 6.413 -18.621 -21.103 1.00 72.31 195 ALA A CA 1
ATOM 1624 C C . ALA A 1 195 ? 6.477 -20.069 -21.616 1.00 72.31 195 ALA A C 1
ATOM 1626 O O . ALA A 1 195 ? 7.532 -20.499 -22.078 1.00 72.31 195 ALA A O 1
ATOM 1627 N N . ILE A 1 196 ? 5.357 -20.800 -21.601 1.00 78.06 196 ILE A N 1
ATOM 1628 C CA . ILE A 1 196 ? 5.255 -22.169 -22.128 1.00 78.06 196 ILE A CA 1
ATOM 1629 C C . ILE A 1 196 ? 5.440 -22.186 -23.649 1.00 78.06 196 ILE A C 1
ATOM 1631 O O . ILE A 1 196 ? 6.240 -22.971 -24.151 1.00 78.06 196 ILE A O 1
ATOM 1635 N N . VAL A 1 197 ? 4.762 -21.301 -24.384 1.00 81.12 197 VAL A N 1
ATOM 1636 C CA . VAL A 1 197 ? 4.904 -21.154 -25.844 1.00 81.12 197 VAL A CA 1
ATOM 1637 C C . VAL A 1 197 ? 6.344 -20.810 -26.196 1.00 81.12 197 VAL A C 1
ATOM 1639 O O . VAL A 1 197 ? 6.930 -21.405 -27.097 1.00 81.12 197 VAL A O 1
ATOM 1642 N N . HIS A 1 198 ? 6.952 -19.896 -25.446 1.00 68.62 198 HIS A N 1
ATOM 1643 C CA . HIS A 1 198 ? 8.334 -19.516 -25.662 1.00 68.62 198 HIS A CA 1
ATOM 1644 C C . HIS A 1 198 ? 9.304 -20.657 -25.339 1.00 68.62 198 HIS A C 1
ATOM 1646 O O . HIS A 1 198 ? 10.268 -20.848 -26.071 1.00 68.62 198 HIS A O 1
ATOM 1652 N N . ARG A 1 199 ? 9.023 -21.468 -24.312 1.00 63.53 199 ARG A N 1
ATOM 1653 C CA . ARG A 1 199 ? 9.774 -22.691 -23.991 1.00 63.53 199 ARG A CA 1
ATOM 1654 C C . ARG A 1 199 ? 9.630 -23.756 -25.081 1.00 63.53 199 ARG A C 1
ATOM 1656 O O . ARG A 1 199 ? 10.611 -24.401 -25.434 1.00 63.53 199 ARG A O 1
ATOM 1663 N N . CYS A 1 200 ? 8.436 -23.902 -25.653 1.00 70.38 200 CYS A N 1
ATOM 1664 C CA . CYS A 1 200 ? 8.163 -24.795 -26.778 1.00 70.38 200 CYS A CA 1
ATOM 1665 C C . CYS A 1 200 ? 8.901 -24.331 -28.050 1.00 70.38 200 CYS A C 1
ATOM 1667 O O . CYS A 1 200 ? 9.520 -25.135 -28.743 1.00 70.38 200 CYS A O 1
ATOM 1669 N N . SER A 1 201 ? 8.936 -23.015 -28.289 1.00 66.56 201 SER A N 1
ATOM 1670 C CA . SER A 1 201 ? 9.674 -22.377 -29.387 1.00 66.56 201 SER A CA 1
ATOM 1671 C C . SER A 1 201 ? 11.200 -22.359 -29.180 1.00 66.56 201 SER A C 1
ATOM 1673 O O . SER A 1 201 ? 11.939 -22.293 -30.160 1.00 66.56 201 SER A O 1
ATOM 1675 N N . ARG A 1 202 ? 11.698 -22.432 -27.935 1.00 53.31 202 ARG A N 1
ATOM 1676 C CA . ARG A 1 202 ? 13.130 -22.385 -27.565 1.00 53.31 202 ARG A CA 1
ATOM 1677 C C . ARG A 1 202 ? 13.866 -23.723 -27.620 1.00 53.31 202 ARG A C 1
ATOM 1679 O O . ARG A 1 202 ? 15.011 -23.797 -27.182 1.00 53.31 202 ARG A O 1
ATOM 1686 N N . ARG A 1 203 ? 13.319 -24.742 -28.287 1.00 53.72 203 ARG A N 1
ATOM 1687 C CA . ARG A 1 203 ? 14.128 -25.897 -28.725 1.00 53.72 203 ARG A CA 1
ATOM 1688 C C . ARG A 1 203 ? 15.282 -25.509 -29.683 1.00 53.72 203 ARG A C 1
ATOM 1690 O O . ARG A 1 203 ? 16.048 -26.389 -30.052 1.00 53.72 203 ARG A O 1
ATOM 1697 N N . LEU A 1 204 ? 15.419 -24.227 -30.064 1.00 53.28 204 LEU A N 1
ATOM 1698 C CA . LEU A 1 204 ? 16.386 -23.730 -31.053 1.00 53.28 204 LEU A CA 1
ATOM 1699 C C . LEU A 1 204 ? 17.403 -22.660 -30.591 1.00 53.28 204 LEU A C 1
ATOM 1701 O O . LEU A 1 204 ? 18.405 -22.524 -31.282 1.00 53.28 204 LEU A O 1
ATOM 1705 N N . ILE A 1 205 ? 17.246 -21.910 -29.483 1.00 46.34 205 ILE A N 1
ATOM 1706 C CA . ILE A 1 205 ? 18.256 -20.892 -29.077 1.00 46.34 205 ILE A CA 1
ATOM 1707 C C . ILE A 1 205 ? 18.379 -20.783 -27.550 1.00 46.34 205 ILE A C 1
ATOM 1709 O O . ILE A 1 205 ? 17.407 -20.521 -26.837 1.00 46.34 205 ILE A O 1
ATOM 1713 N N . ALA A 1 206 ? 19.606 -20.988 -27.070 1.00 48.19 206 ALA A N 1
ATOM 1714 C CA . ALA A 1 206 ? 19.987 -21.076 -25.669 1.00 48.19 206 ALA A CA 1
ATOM 1715 C C . ALA A 1 206 ? 20.086 -19.718 -24.943 1.00 48.19 206 ALA A C 1
ATOM 1717 O O . ALA A 1 206 ? 20.524 -18.714 -25.494 1.00 48.19 206 ALA A O 1
ATOM 1718 N N . ASN A 1 207 ? 19.805 -19.807 -23.640 1.00 51.31 207 ASN A N 1
ATOM 1719 C CA . ASN A 1 207 ? 20.309 -19.010 -22.520 1.00 51.31 207 ASN A CA 1
ATOM 1720 C C . ASN A 1 207 ? 19.705 -17.628 -22.179 1.00 51.31 207 ASN A C 1
ATOM 1722 O O . ASN A 1 207 ? 19.575 -16.708 -22.977 1.00 51.31 207 ASN A O 1
ATOM 1726 N N . GLN A 1 208 ? 19.437 -17.511 -20.867 1.00 45.12 208 GLN A N 1
ATOM 1727 C CA . GLN A 1 208 ? 19.481 -16.316 -20.009 1.00 45.12 208 GLN A CA 1
ATOM 1728 C C . GLN A 1 208 ? 18.165 -15.619 -19.618 1.00 45.12 208 GLN A C 1
ATOM 1730 O O . GLN A 1 208 ? 18.120 -15.014 -18.551 1.00 45.12 208 GLN A O 1
ATOM 1735 N N . ARG A 1 209 ? 17.058 -15.765 -20.361 1.00 48.78 209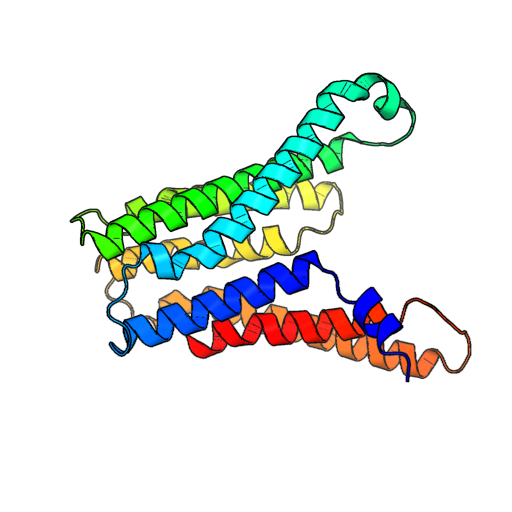 ARG A N 1
ATOM 1736 C CA . ARG A 1 209 ? 15.782 -15.066 -20.033 1.00 48.78 209 ARG A CA 1
ATOM 1737 C C . ARG A 1 209 ? 14.685 -15.944 -19.402 1.00 48.78 209 ARG A C 1
ATOM 1739 O O . ARG A 1 209 ? 13.578 -15.482 -19.156 1.00 48.78 209 ARG A O 1
ATOM 1746 N N . GLU A 1 210 ? 14.978 -17.225 -19.173 1.00 48.91 210 GLU A N 1
ATOM 1747 C CA . GLU A 1 210 ? 14.014 -18.231 -18.683 1.00 48.91 210 GLU A CA 1
ATOM 1748 C C . GLU A 1 210 ? 13.771 -18.168 -17.167 1.00 48.91 210 GLU A C 1
ATOM 1750 O O . GLU A 1 210 ? 12.634 -18.311 -16.722 1.00 48.91 210 GLU A O 1
ATOM 1755 N N . SER A 1 211 ? 14.804 -17.870 -16.376 1.00 45.19 211 SER A N 1
ATOM 1756 C CA . SER A 1 211 ? 14.703 -17.883 -14.910 1.00 45.19 211 SER A CA 1
ATOM 1757 C C . SER A 1 211 ? 13.833 -16.737 -14.370 1.00 45.19 211 SER A C 1
ATOM 1759 O O . SER A 1 211 ? 13.051 -16.926 -13.447 1.00 45.19 211 SER A O 1
ATOM 1761 N N . SER A 1 212 ? 13.862 -15.554 -14.999 1.00 48.62 212 SER A N 1
ATOM 1762 C CA . SER A 1 212 ? 13.093 -14.404 -14.500 1.00 48.62 212 SER A CA 1
ATOM 1763 C C . SER A 1 212 ? 11.597 -14.475 -14.809 1.00 48.62 212 SER A C 1
ATOM 1765 O O . SER A 1 212 ? 10.838 -13.738 -14.209 1.00 48.62 212 SER A O 1
ATOM 1767 N N . THR A 1 213 ? 11.134 -15.298 -15.756 1.00 50.56 213 THR A N 1
ATOM 1768 C CA . THR A 1 213 ? 9.705 -15.281 -16.145 1.00 50.56 213 THR A CA 1
ATOM 1769 C C . THR A 1 213 ? 8.879 -16.245 -15.290 1.00 50.56 213 THR A C 1
ATOM 1771 O O . THR A 1 213 ? 7.737 -15.954 -14.946 1.00 50.56 213 THR A O 1
ATOM 1774 N N . ILE A 1 214 ? 9.478 -17.374 -14.900 1.00 51.59 214 ILE A N 1
ATOM 1775 C CA . ILE A 1 214 ? 8.845 -18.404 -14.064 1.00 51.59 214 ILE A CA 1
ATOM 1776 C C . ILE A 1 214 ? 8.837 -17.970 -12.593 1.00 51.59 214 ILE A C 1
ATOM 1778 O O . ILE A 1 214 ? 7.809 -18.078 -11.929 1.00 51.59 214 ILE A O 1
ATOM 1782 N N . THR A 1 215 ? 9.946 -17.407 -12.105 1.00 53.06 215 THR A N 1
ATOM 1783 C CA . THR A 1 215 ? 10.048 -16.888 -10.734 1.00 53.06 215 THR A CA 1
ATOM 1784 C C . THR A 1 215 ? 9.069 -15.738 -10.496 1.00 53.06 215 THR A C 1
ATOM 1786 O O . THR A 1 215 ? 8.428 -15.688 -9.453 1.00 53.06 215 THR A O 1
ATOM 1789 N N . GLU A 1 216 ? 8.853 -14.871 -11.488 1.00 53.97 216 GLU A N 1
ATOM 1790 C CA . GLU A 1 216 ? 7.856 -13.801 -11.395 1.00 53.97 216 GLU A CA 1
ATOM 1791 C C . GLU A 1 216 ? 6.426 -14.348 -11.311 1.00 53.97 216 GLU A C 1
ATOM 1793 O O . GLU A 1 216 ? 5.656 -13.904 -10.468 1.00 53.97 216 GLU A O 1
ATOM 1798 N N . ALA A 1 217 ? 6.068 -15.364 -12.103 1.00 53.25 217 ALA A N 1
ATOM 1799 C CA . ALA A 1 217 ? 4.740 -15.980 -12.028 1.00 53.25 217 ALA A CA 1
ATOM 1800 C C . ALA A 1 217 ? 4.471 -16.658 -10.669 1.00 53.25 217 ALA A C 1
ATOM 1802 O O . ALA A 1 217 ? 3.366 -16.549 -10.140 1.00 53.25 217 ALA A O 1
ATOM 1803 N N . ILE A 1 218 ? 5.482 -17.307 -10.081 1.00 56.75 218 ILE A N 1
ATOM 1804 C CA . ILE A 1 218 ? 5.389 -17.920 -8.747 1.00 56.75 218 ILE A CA 1
ATOM 1805 C C . ILE A 1 218 ? 5.273 -16.841 -7.660 1.00 56.75 218 ILE A C 1
ATOM 1807 O O . ILE A 1 218 ? 4.428 -16.964 -6.778 1.00 56.75 218 ILE A O 1
ATOM 1811 N N . ILE A 1 219 ? 6.056 -15.759 -7.743 1.00 55.91 219 ILE A N 1
ATOM 1812 C CA . ILE A 1 219 ? 5.972 -14.625 -6.808 1.00 55.91 219 ILE A CA 1
ATOM 1813 C C . ILE A 1 219 ? 4.594 -13.961 -6.885 1.00 55.91 219 ILE A C 1
ATOM 1815 O O . ILE A 1 219 ? 3.986 -13.721 -5.845 1.00 55.91 219 ILE A O 1
ATOM 1819 N N . TYR A 1 220 ? 4.062 -13.715 -8.087 1.00 58.69 220 TYR A N 1
ATOM 1820 C CA . TYR A 1 220 ? 2.708 -13.178 -8.246 1.00 58.69 220 TYR A CA 1
ATOM 1821 C C . TYR A 1 220 ? 1.651 -14.135 -7.679 1.00 58.69 220 TYR A C 1
ATOM 1823 O O . TYR A 1 220 ? 0.746 -13.675 -6.993 1.00 58.69 220 TYR A O 1
ATOM 1831 N N . GLY A 1 221 ? 1.788 -15.450 -7.882 1.00 58.94 221 GLY A N 1
ATOM 1832 C CA . GLY A 1 221 ? 0.899 -16.454 -7.285 1.00 58.94 221 GLY A CA 1
ATOM 1833 C C . GLY A 1 221 ? 0.931 -16.463 -5.751 1.00 58.94 221 GLY A C 1
ATOM 1834 O O . GLY A 1 221 ? -0.120 -16.488 -5.119 1.00 58.94 221 GLY A O 1
ATOM 1835 N N . ILE A 1 222 ? 2.117 -16.363 -5.143 1.00 56.41 222 ILE A N 1
ATOM 1836 C CA . ILE A 1 222 ? 2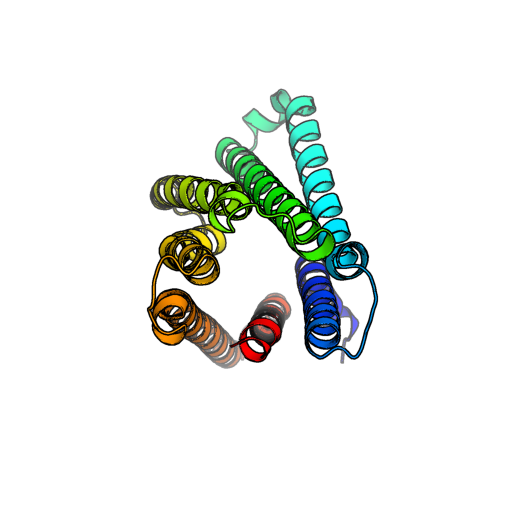.276 -16.288 -3.680 1.00 56.41 222 ILE A CA 1
ATOM 1837 C C . ILE A 1 222 ? 1.735 -14.959 -3.134 1.00 56.41 222 ILE A C 1
ATOM 1839 O O . ILE A 1 222 ? 1.121 -14.941 -2.071 1.00 56.41 222 ILE A O 1
ATOM 1843 N N . MET A 1 223 ? 1.881 -13.856 -3.875 1.00 55.72 223 MET A N 1
ATOM 1844 C CA . MET A 1 223 ? 1.323 -12.548 -3.511 1.00 55.72 223 MET A CA 1
ATOM 1845 C C . MET A 1 223 ? -0.214 -12.560 -3.432 1.00 55.72 223 MET A C 1
ATOM 1847 O O . MET A 1 223 ? -0.782 -11.742 -2.716 1.00 55.72 223 MET A O 1
ATOM 1851 N N . PHE A 1 224 ? -0.886 -13.496 -4.114 1.00 57.12 224 PHE A N 1
ATOM 1852 C CA . PHE A 1 224 ? -2.342 -13.677 -4.056 1.00 57.12 224 PHE A CA 1
ATOM 1853 C C . PHE A 1 224 ? -2.834 -14.484 -2.845 1.00 57.12 224 PHE A C 1
ATOM 1855 O O . PHE A 1 224 ? -4.014 -14.399 -2.499 1.00 57.12 224 PHE A O 1
ATOM 1862 N N . ILE A 1 225 ? -1.958 -15.234 -2.170 1.00 57.75 225 ILE A N 1
ATOM 1863 C CA . ILE A 1 225 ? -2.336 -16.083 -1.029 1.00 57.75 225 ILE A CA 1
ATOM 1864 C C . ILE A 1 225 ? -2.858 -15.245 0.156 1.00 57.75 225 ILE A C 1
ATOM 1866 O O . ILE A 1 225 ? -3.947 -15.538 0.641 1.00 57.75 225 ILE A O 1
ATOM 1870 N N . PRO A 1 226 ? -2.205 -14.147 0.586 1.00 52.62 226 PRO A N 1
ATOM 1871 C CA . PRO A 1 226 ? -2.741 -13.313 1.665 1.00 52.62 226 PRO A CA 1
ATOM 1872 C C . PRO A 1 226 ? -4.115 -12.711 1.338 1.00 52.62 226 PRO A C 1
ATOM 1874 O O . PRO A 1 226 ? -4.982 -12.643 2.200 1.00 52.62 226 PRO A O 1
ATOM 1877 N N . PHE A 1 227 ? -4.352 -12.319 0.081 1.00 52.38 227 PHE A N 1
ATOM 1878 C CA . PHE A 1 227 ? -5.633 -11.736 -0.337 1.00 52.38 227 PHE A CA 1
ATOM 1879 C C . PHE A 1 227 ? -6.776 -12.752 -0.414 1.00 52.38 227 PHE A C 1
ATOM 1881 O O . PHE A 1 227 ? -7.930 -12.355 -0.318 1.00 52.38 227 PHE A O 1
ATOM 1888 N N . THR A 1 228 ? -6.469 -14.040 -0.586 1.00 56.12 228 THR A N 1
ATOM 1889 C CA . THR A 1 228 ? -7.473 -15.117 -0.585 1.00 56.12 228 THR A CA 1
ATOM 1890 C C . THR A 1 228 ? -7.773 -15.642 0.816 1.00 56.12 228 THR A C 1
ATOM 1892 O O . THR A 1 228 ? -8.866 -16.141 1.033 1.00 56.12 228 THR A O 1
ATOM 1895 N N . ILE A 1 229 ? -6.851 -15.493 1.774 1.00 48.38 229 ILE A N 1
ATOM 1896 C CA . ILE A 1 229 ? -7.079 -15.867 3.182 1.00 48.38 229 ILE A CA 1
ATOM 1897 C C . ILE A 1 229 ? -8.052 -14.897 3.880 1.00 48.38 229 ILE A C 1
ATOM 1899 O O . ILE A 1 229 ? -8.762 -15.303 4.794 1.00 48.38 229 ILE A O 1
ATOM 1903 N N . PHE A 1 230 ? -8.103 -13.630 3.452 1.00 45.09 230 PHE A N 1
ATOM 1904 C CA . PHE A 1 230 ? -8.976 -12.597 4.034 1.00 45.09 230 PHE A CA 1
ATOM 1905 C C . PHE A 1 230 ? -10.255 -12.293 3.227 1.00 45.09 230 PHE A C 1
ATOM 1907 O O . PHE A 1 230 ? -10.982 -11.367 3.596 1.00 45.09 230 PHE A O 1
ATOM 1914 N N . ALA A 1 231 ? -10.510 -13.008 2.126 1.00 37.84 231 ALA A N 1
ATOM 1915 C CA . ALA A 1 231 ? -11.723 -12.877 1.308 1.00 37.84 231 ALA A CA 1
ATOM 1916 C C . ALA A 1 231 ? -12.764 -13.932 1.699 1.00 37.84 231 ALA A C 1
ATOM 1918 O O . ALA A 1 231 ? -13.959 -13.562 1.761 1.00 37.84 231 ALA A O 1
#

Foldseek 3Di:
DPPVLLVVLQPVLLVLVLVLVVQLLVLVVCVVVVVDPDALCVSCVSVVVSLVVLLVVLVVVVVVCVVCVVVVVVPDPCVVVNVVSVLVNLLSVLVNQLSVLVSCCVRVVDPDQLVVSLPSLLVLLVSLVVVVVVCVVVVDDSPVSCLSVLCNQLSVVVSCVVNVVDPDDVVVSCVSVVVSVVVLVVVLVVLVVVLVVVVVVPVPDDDDDNSNSVSVSVSSVSSCVSVVVVD

pLDDT: mean 78.51, std 15.63, range [37.84, 94.06]